Protein AF-A0A0Q4DQI6-F1 (afdb_monomer_lite)

S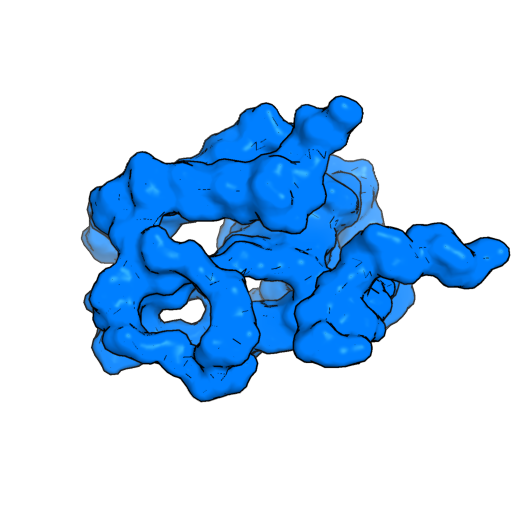tructure (mmCIF, N/CA/C/O backbone):
data_AF-A0A0Q4DQI6-F1
#
_entry.id   AF-A0A0Q4DQI6-F1
#
loop_
_atom_site.group_PDB
_atom_site.id
_atom_site.type_symbol
_atom_site.label_atom_id
_atom_site.label_alt_id
_atom_site.label_comp_id
_atom_site.label_asym_id
_atom_site.label_entity_id
_atom_site.label_seq_id
_atom_site.pdbx_PDB_ins_code
_atom_site.Cartn_x
_atom_site.Cartn_y
_atom_site.Cartn_z
_atom_site.occupancy
_atom_site.B_iso_or_equiv
_atom_site.auth_seq_id
_atom_site.auth_comp_id
_atom_site.auth_asym_id
_atom_site.auth_atom_id
_atom_site.pdbx_PDB_model_num
ATOM 1 N N . MET A 1 1 ? -6.326 -17.606 -24.972 1.00 42.81 1 MET A N 1
ATOM 2 C CA . MET A 1 1 ? -5.466 -16.990 -23.931 1.00 42.81 1 MET A CA 1
ATOM 3 C C . MET A 1 1 ? -6.009 -15.667 -23.363 1.00 42.81 1 MET A C 1
ATOM 5 O O . MET A 1 1 ? -5.415 -15.165 -22.424 1.00 42.81 1 MET A O 1
ATOM 9 N N . ALA A 1 2 ? -7.145 -15.129 -23.837 1.00 37.12 2 ALA A N 1
ATOM 10 C CA . ALA A 1 2 ? -7.746 -13.900 -23.290 1.00 37.12 2 ALA A CA 1
ATOM 11 C C . ALA A 1 2 ? -8.684 -14.123 -22.078 1.00 37.12 2 ALA A C 1
ATOM 13 O O . ALA A 1 2 ? -8.968 -13.187 -21.341 1.00 37.12 2 ALA A O 1
ATOM 14 N N . GLU A 1 3 ? -9.149 -15.353 -21.840 1.00 31.69 3 GLU A N 1
ATOM 15 C CA . GLU A 1 3 ? -10.187 -15.643 -20.834 1.00 31.69 3 GLU A CA 1
ATOM 16 C C . GLU A 1 3 ? -9.675 -15.783 -19.391 1.00 31.69 3 GLU A C 1
ATOM 18 O O . GLU A 1 3 ? -10.470 -15.731 -18.459 1.00 31.69 3 GLU A O 1
ATOM 23 N N . ALA A 1 4 ? -8.363 -15.913 -19.173 1.00 39.47 4 ALA A N 1
ATOM 24 C CA . ALA A 1 4 ? -7.804 -16.055 -17.823 1.00 39.47 4 ALA A CA 1
ATOM 25 C C . ALA A 1 4 ? -7.611 -14.707 -17.095 1.00 39.4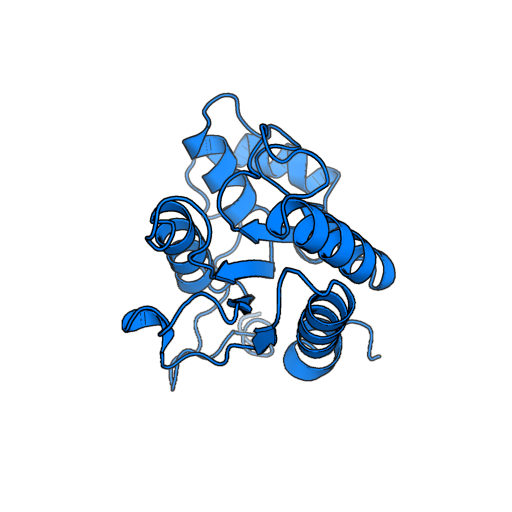7 4 ALA A C 1
ATOM 27 O O . ALA A 1 4 ? -7.514 -14.675 -15.872 1.00 39.47 4 ALA A O 1
ATOM 28 N N . ALA A 1 5 ? -7.577 -13.587 -17.828 1.00 41.91 5 ALA A N 1
ATOM 29 C CA . ALA A 1 5 ? -7.315 -12.260 -17.263 1.00 41.91 5 ALA A CA 1
ATOM 30 C C . ALA A 1 5 ? -8.556 -11.593 -16.633 1.00 41.91 5 ALA A C 1
ATOM 32 O O . ALA A 1 5 ? -8.414 -10.631 -15.881 1.00 41.91 5 ALA A O 1
ATOM 33 N N . SER A 1 6 ? -9.768 -12.087 -16.915 1.00 45.38 6 SER A N 1
ATOM 34 C CA . SER A 1 6 ? -11.017 -11.466 -16.445 1.00 45.38 6 SER A CA 1
ATOM 35 C C . SER A 1 6 ? -11.433 -11.894 -15.036 1.00 45.38 6 SER A C 1
ATOM 37 O O . SER A 1 6 ? -12.200 -11.188 -14.386 1.00 45.38 6 SER A O 1
ATOM 39 N N . GLN A 1 7 ? -10.926 -13.022 -14.526 1.00 44.16 7 GLN A N 1
ATOM 40 C CA . GLN A 1 7 ? -11.476 -13.638 -13.312 1.00 44.16 7 GLN A CA 1
ATOM 41 C C . GLN A 1 7 ? -11.134 -12.898 -12.007 1.00 44.16 7 GLN A C 1
ATOM 43 O O . GLN A 1 7 ? -11.730 -13.200 -10.981 1.00 44.16 7 GLN A O 1
ATOM 48 N N . ASN A 1 8 ? -10.228 -11.911 -12.032 1.00 48.41 8 ASN A N 1
ATOM 49 C CA . ASN A 1 8 ? -9.789 -11.171 -10.839 1.00 48.41 8 ASN A CA 1
ATOM 50 C C . ASN A 1 8 ? -9.590 -9.658 -11.066 1.00 48.41 8 ASN A C 1
ATOM 52 O O . ASN A 1 8 ? -8.895 -9.003 -10.284 1.00 48.41 8 ASN A O 1
ATOM 56 N N . ALA A 1 9 ? -10.176 -9.090 -12.122 1.00 44.72 9 ALA A N 1
ATOM 57 C CA . ALA A 1 9 ? -10.079 -7.655 -12.382 1.00 44.72 9 ALA A CA 1
ATOM 58 C C . ALA A 1 9 ? -10.842 -6.852 -11.303 1.00 44.72 9 ALA A C 1
ATOM 60 O O . ALA A 1 9 ? -12.007 -7.163 -11.035 1.00 44.72 9 ALA A O 1
ATOM 61 N N . PRO A 1 10 ? -10.238 -5.827 -10.670 1.00 42.06 10 PRO A N 1
ATOM 62 C CA . PRO A 1 10 ? -10.983 -4.924 -9.801 1.00 42.06 10 PRO A CA 1
ATOM 63 C C . PRO A 1 10 ? -12.121 -4.242 -10.568 1.00 42.06 10 PRO A C 1
ATOM 65 O O . PRO A 1 10 ? -11.936 -3.721 -11.671 1.00 42.06 10 PRO A O 1
ATOM 68 N N . ALA A 1 11 ? -13.311 -4.248 -9.970 1.00 40.06 11 ALA A N 1
ATOM 69 C CA . ALA A 1 11 ? -14.486 -3.597 -10.528 1.00 40.06 11 ALA A CA 1
ATOM 70 C C . ALA A 1 11 ? -14.524 -2.115 -10.125 1.00 40.06 11 ALA A C 1
ATOM 72 O O . ALA A 1 11 ? -14.519 -1.781 -8.941 1.00 40.06 11 ALA A O 1
ATOM 73 N N . PHE A 1 12 ? -14.598 -1.239 -11.123 1.00 45.56 12 PHE A N 1
ATOM 74 C CA . PHE A 1 12 ? -14.916 0.181 -11.001 1.00 45.56 12 PHE A CA 1
ATOM 75 C C . PHE A 1 12 ? -16.382 0.386 -11.361 1.00 45.56 12 PHE A C 1
ATOM 77 O O . PHE A 1 12 ? -16.721 0.560 -12.533 1.00 45.56 12 PHE A O 1
ATOM 84 N N . GLY A 1 13 ? -17.283 0.310 -10.385 1.00 55.06 13 GLY A N 1
ATOM 85 C CA . GLY A 1 13 ? -18.713 0.278 -10.698 1.00 55.06 13 GLY A CA 1
ATOM 86 C C . GLY A 1 13 ? -19.031 -0.891 -11.643 1.00 55.06 13 GLY A C 1
ATOM 87 O O . GLY A 1 13 ? -18.823 -2.044 -11.276 1.00 55.06 13 GLY A O 1
ATOM 88 N N . SER A 1 14 ? -19.494 -0.605 -12.867 1.00 42.00 14 SER A N 1
ATOM 89 C CA . SER A 1 14 ? -19.752 -1.604 -13.922 1.00 42.00 14 SER A CA 1
ATOM 90 C C . SER A 1 14 ? -18.547 -1.935 -14.817 1.00 42.00 14 SER A C 1
ATOM 92 O O . SER A 1 14 ? -18.657 -2.803 -15.681 1.00 42.00 14 SER A O 1
ATOM 94 N N . THR A 1 15 ? -17.413 -1.250 -14.662 1.00 43.91 15 THR A N 1
ATOM 95 C CA . THR A 1 15 ? -16.253 -1.382 -15.554 1.00 43.91 15 THR A CA 1
ATOM 96 C C . THR A 1 15 ? -15.193 -2.269 -14.905 1.00 43.91 15 THR A C 1
ATOM 98 O O . THR A 1 15 ? -14.650 -1.936 -13.854 1.00 43.91 15 THR A O 1
ATOM 101 N N . GLN A 1 16 ? -14.877 -3.410 -15.519 1.00 53.50 16 GLN A N 1
ATOM 102 C CA . GLN A 1 16 ? -13.707 -4.206 -15.144 1.00 53.50 16 GLN A CA 1
ATOM 103 C C . GLN A 1 16 ? -12.454 -3.483 -15.648 1.00 53.50 16 GLN A C 1
ATOM 105 O O . GLN A 1 16 ? -12.209 -3.463 -16.854 1.00 53.50 16 GLN A O 1
ATOM 110 N N . ASN A 1 17 ? -11.658 -2.888 -14.755 1.00 60.28 17 ASN A N 1
ATOM 111 C CA . ASN A 1 17 ? -10.341 -2.394 -15.152 1.00 60.28 17 ASN A CA 1
ATOM 112 C C . ASN A 1 17 ? -9.364 -3.566 -15.110 1.00 60.28 17 ASN A C 1
ATOM 114 O O . ASN A 1 17 ? -9.036 -4.090 -14.044 1.00 60.28 17 ASN A O 1
ATOM 118 N N . ALA A 1 18 ? -8.928 -4.002 -16.291 1.00 80.00 18 ALA A N 1
ATOM 119 C CA . ALA A 1 18 ? -7.901 -5.021 -16.408 1.00 80.00 18 ALA A CA 1
ATOM 120 C C . ALA A 1 18 ? -6.595 -4.511 -15.783 1.00 80.00 18 ALA A C 1
ATOM 122 O O . ALA A 1 18 ? -6.204 -3.359 -15.977 1.00 80.00 18 ALA A O 1
ATOM 123 N N . LEU A 1 19 ? -5.914 -5.385 -15.044 1.00 91.38 19 LEU A N 1
ATOM 124 C CA . LEU A 1 19 ? -4.598 -5.091 -14.497 1.00 91.38 19 LEU A CA 1
ATOM 125 C C . LEU A 1 19 ? -3.626 -4.769 -15.641 1.00 91.38 19 LEU A C 1
ATOM 127 O O . LEU A 1 19 ? -3.358 -5.625 -16.487 1.00 91.38 19 LEU A O 1
ATOM 131 N N . ILE A 1 20 ? -3.072 -3.554 -15.650 1.00 94.44 20 ILE A N 1
ATOM 132 C CA . ILE A 1 20 ? -2.064 -3.168 -16.641 1.00 94.44 20 ILE A CA 1
ATOM 133 C C . ILE A 1 20 ? -0.756 -3.903 -16.308 1.00 94.44 20 ILE A C 1
ATOM 135 O O . ILE A 1 20 ? -0.226 -3.720 -15.203 1.00 94.44 20 ILE A O 1
ATOM 139 N N . PRO A 1 21 ? -0.215 -4.727 -17.225 1.00 92.12 21 PRO A N 1
ATOM 140 C CA . PRO A 1 21 ? 0.970 -5.528 -16.951 1.00 92.12 21 PRO A CA 1
ATOM 141 C C . PRO A 1 21 ? 2.209 -4.648 -16.777 1.00 92.12 21 PRO A C 1
ATOM 143 O O . PRO A 1 21 ? 2.360 -3.628 -17.448 1.00 92.12 21 PRO A O 1
ATOM 146 N N . VAL A 1 22 ? 3.141 -5.089 -15.925 1.00 93.56 22 VAL A N 1
ATOM 147 C CA . VAL A 1 22 ? 4.388 -4.359 -15.622 1.00 93.56 22 VAL A CA 1
ATOM 148 C C . VAL A 1 22 ? 5.226 -4.070 -16.874 1.00 93.56 22 VAL A C 1
ATOM 150 O O . VAL A 1 22 ? 5.934 -3.072 -16.937 1.00 93.56 22 VAL A O 1
ATOM 153 N N . SER A 1 23 ? 5.103 -4.892 -17.919 1.00 90.62 23 SER A N 1
ATOM 154 C CA . SER A 1 23 ? 5.779 -4.680 -19.204 1.00 90.62 23 SER A CA 1
ATOM 155 C C . SER A 1 23 ? 5.372 -3.392 -19.931 1.00 90.62 23 SER A C 1
ATOM 157 O O . SER A 1 23 ? 6.057 -3.006 -20.873 1.00 90.62 23 SER A O 1
ATOM 159 N N . LEU A 1 24 ? 4.268 -2.750 -19.531 1.00 94.56 24 LEU A N 1
ATOM 160 C CA . LEU A 1 24 ? 3.820 -1.454 -20.051 1.00 94.56 24 LEU A CA 1
ATOM 161 C C . LEU A 1 24 ? 4.232 -0.270 -19.163 1.00 94.56 24 LEU A C 1
ATOM 163 O O . LEU A 1 24 ? 3.777 0.850 -19.396 1.00 94.56 24 LEU A O 1
ATOM 167 N N . ALA A 1 25 ? 5.086 -0.497 -18.161 1.00 95.62 25 ALA A N 1
ATOM 168 C CA . ALA A 1 25 ? 5.673 0.583 -17.383 1.00 95.62 25 ALA A CA 1
ATOM 169 C C . ALA A 1 25 ? 6.436 1.570 -18.290 1.00 95.62 25 ALA A C 1
ATOM 171 O O . ALA A 1 25 ? 6.926 1.178 -19.356 1.00 95.62 25 ALA A O 1
ATOM 172 N N . PRO A 1 26 ? 6.587 2.843 -17.871 1.00 95.44 26 PRO A N 1
ATOM 173 C CA . PRO A 1 26 ? 7.439 3.803 -18.561 1.00 95.44 26 PRO A CA 1
ATOM 174 C C . PRO A 1 26 ? 8.805 3.193 -18.920 1.00 95.44 26 PRO A C 1
ATOM 176 O O . PRO A 1 26 ? 9.400 2.531 -18.067 1.00 95.44 26 PRO A O 1
ATOM 179 N N . PRO A 1 27 ? 9.346 3.425 -20.134 1.00 95.19 27 PRO A N 1
ATOM 180 C CA . PRO A 1 27 ? 10.565 2.756 -20.600 1.00 95.19 27 PRO A CA 1
ATOM 181 C C . PRO A 1 27 ? 11.755 2.849 -19.637 1.00 95.19 27 PRO A C 1
ATOM 183 O O . PRO A 1 27 ? 12.496 1.881 -19.477 1.00 95.19 27 PRO A O 1
ATOM 186 N N . ALA A 1 28 ? 11.897 3.984 -18.945 1.00 94.75 28 ALA A N 1
ATOM 187 C CA . ALA A 1 28 ? 12.945 4.208 -17.951 1.00 94.75 28 ALA A CA 1
ATOM 188 C C . ALA A 1 28 ? 12.874 3.246 -16.748 1.00 94.75 28 ALA A C 1
ATOM 190 O O . ALA A 1 28 ? 13.894 2.972 -16.125 1.00 94.75 28 ALA A O 1
ATOM 191 N N . LEU A 1 29 ? 11.693 2.705 -16.437 1.00 96.19 29 LEU A N 1
ATOM 192 C CA . LEU A 1 29 ? 11.477 1.815 -15.297 1.00 96.19 29 LEU A CA 1
ATOM 193 C C . LEU A 1 29 ? 11.620 0.334 -15.653 1.00 96.19 29 LEU A C 1
ATOM 195 O O . LEU A 1 29 ? 11.756 -0.485 -14.754 1.00 96.19 29 LEU A O 1
ATOM 199 N N . VAL A 1 30 ? 11.643 -0.039 -16.936 1.00 94.31 30 VAL A N 1
ATOM 200 C CA . VAL A 1 30 ? 11.611 -1.453 -17.354 1.00 94.31 30 VAL A CA 1
ATOM 201 C C . VAL A 1 30 ? 12.795 -2.258 -16.804 1.00 94.31 30 VAL A C 1
ATOM 203 O O . VAL A 1 30 ? 12.600 -3.369 -16.310 1.00 94.31 30 VAL A O 1
ATOM 206 N N . GLN A 1 31 ? 14.018 -1.722 -16.880 1.00 94.88 31 GLN A N 1
ATOM 207 C CA . GLN A 1 31 ? 15.207 -2.410 -16.359 1.00 94.88 31 GLN A CA 1
ATOM 208 C C . GLN A 1 31 ? 15.248 -2.430 -14.821 1.00 94.88 31 GLN A C 1
ATOM 210 O O . GLN A 1 31 ? 15.400 -3.523 -14.273 1.00 94.88 31 GLN A O 1
ATOM 215 N N . PRO A 1 32 ? 15.039 -1.300 -14.111 1.00 95.75 32 PRO A N 1
ATOM 216 C CA . PRO A 1 32 ? 14.936 -1.316 -12.651 1.00 95.75 32 PRO A CA 1
ATOM 217 C C . PRO A 1 32 ? 13.865 -2.281 -12.122 1.00 95.75 32 PRO A C 1
ATOM 219 O O . PRO A 1 32 ? 14.134 -3.078 -11.225 1.00 95.75 32 PRO A O 1
ATOM 222 N N . LEU A 1 33 ? 12.673 -2.281 -12.731 1.00 97.38 33 LEU A N 1
ATOM 223 C CA . LEU A 1 33 ? 11.577 -3.175 -12.356 1.00 97.38 33 LEU A CA 1
ATOM 224 C C . LEU A 1 33 ? 11.933 -4.641 -12.583 1.00 97.38 33 LEU A C 1
ATOM 226 O O . LEU A 1 33 ? 11.596 -5.477 -11.754 1.00 97.38 33 LEU A O 1
ATOM 230 N N . ARG A 1 34 ? 12.631 -4.971 -13.676 1.00 95.69 34 ARG A N 1
ATOM 231 C CA . ARG A 1 34 ? 13.081 -6.347 -13.924 1.00 95.69 34 ARG A CA 1
ATOM 232 C C . ARG A 1 34 ? 14.012 -6.844 -12.820 1.00 95.69 34 ARG A C 1
ATOM 234 O O . ARG A 1 34 ? 13.853 -7.982 -12.396 1.00 95.69 34 ARG A O 1
ATOM 241 N N . GLY A 1 35 ? 14.967 -6.018 -12.389 1.00 95.75 35 GLY A N 1
ATOM 242 C CA . GLY A 1 35 ? 15.880 -6.368 -11.298 1.00 95.75 35 GLY A CA 1
ATOM 243 C C . GLY A 1 35 ? 15.124 -6.578 -9.991 1.00 95.75 35 GLY A C 1
ATOM 244 O O . GLY A 1 35 ? 15.229 -7.633 -9.382 1.00 95.75 35 GLY A O 1
ATOM 245 N N . PHE A 1 36 ? 14.282 -5.615 -9.622 1.00 96.94 36 PHE A N 1
ATOM 246 C CA . PHE A 1 36 ? 13.479 -5.694 -8.405 1.00 96.94 36 PHE A CA 1
ATOM 247 C C . PHE A 1 36 ? 12.556 -6.924 -8.373 1.00 96.94 36 PHE A C 1
ATOM 249 O O . PHE A 1 36 ? 12.514 -7.646 -7.382 1.00 96.94 36 PHE A O 1
ATOM 256 N N . LEU A 1 37 ? 11.842 -7.194 -9.470 1.00 97.50 37 LEU A N 1
ATOM 257 C CA . LEU A 1 37 ? 10.881 -8.298 -9.553 1.00 97.50 37 LEU A CA 1
ATOM 258 C C . LEU A 1 37 ? 11.528 -9.687 -9.633 1.00 97.50 37 LEU A C 1
ATOM 260 O O . LEU A 1 37 ? 10.812 -10.684 -9.538 1.00 97.50 37 LEU A O 1
ATOM 264 N N . ALA A 1 38 ? 12.848 -9.768 -9.820 1.00 96.75 38 ALA A N 1
ATOM 265 C CA . ALA A 1 38 ? 13.577 -11.028 -9.719 1.00 96.75 38 ALA A CA 1
ATOM 266 C C . ALA A 1 38 ? 13.621 -11.533 -8.267 1.00 96.75 38 ALA A C 1
ATOM 268 O O . ALA A 1 38 ? 13.519 -12.738 -8.042 1.00 96.75 38 ALA A O 1
ATOM 269 N N . ASP A 1 39 ? 13.715 -10.606 -7.311 1.00 96.56 39 ASP A N 1
ATOM 270 C CA . ASP A 1 39 ? 13.785 -10.897 -5.876 1.00 96.56 39 ASP A CA 1
ATOM 271 C C . ASP A 1 39 ? 12.424 -10.747 -5.180 1.00 96.56 39 ASP A C 1
ATOM 273 O O . ASP A 1 39 ? 12.165 -11.416 -4.184 1.00 96.56 39 ASP A O 1
ATOM 277 N N . HIS A 1 40 ? 11.552 -9.888 -5.717 1.00 96.88 40 HIS A N 1
ATOM 278 C CA . HIS A 1 40 ? 10.261 -9.520 -5.133 1.00 96.88 40 HIS A CA 1
ATOM 279 C C . HIS A 1 40 ? 9.126 -9.795 -6.129 1.00 96.88 40 HIS A C 1
ATOM 281 O O . HIS A 1 40 ? 8.777 -8.908 -6.917 1.00 96.88 40 HIS A O 1
ATOM 287 N N . PRO A 1 41 ? 8.544 -11.007 -6.157 1.00 96.94 41 PRO A N 1
ATOM 288 C CA . PRO A 1 41 ? 7.524 -11.368 -7.135 1.00 96.94 41 PRO A CA 1
ATOM 289 C C . PRO A 1 41 ? 6.337 -10.398 -7.138 1.00 96.94 41 PRO A C 1
ATOM 291 O O . PRO A 1 41 ? 5.752 -10.089 -6.107 1.00 96.94 41 PRO A O 1
ATOM 294 N N . PHE A 1 42 ? 5.922 -9.948 -8.323 1.00 96.81 42 PHE A N 1
ATOM 295 C CA . PHE A 1 42 ? 4.858 -8.944 -8.469 1.00 96.81 42 PHE A CA 1
ATOM 296 C C . PHE A 1 42 ? 3.583 -9.294 -7.678 1.00 96.81 42 PHE A C 1
ATOM 298 O O . PHE A 1 42 ? 2.988 -8.433 -7.031 1.00 96.81 42 PHE A O 1
ATOM 305 N N . ASP A 1 43 ? 3.194 -10.571 -7.703 1.00 95.56 43 ASP A N 1
ATOM 306 C CA . ASP A 1 43 ? 1.970 -11.069 -7.079 1.00 95.56 43 ASP A CA 1
ATOM 307 C C . ASP A 1 43 ? 1.987 -11.069 -5.544 1.00 95.56 43 ASP A C 1
ATOM 309 O O . ASP A 1 43 ? 0.916 -11.181 -4.946 1.00 95.56 43 ASP A O 1
ATOM 313 N N . THR A 1 44 ? 3.155 -10.930 -4.909 1.00 96.81 44 THR A N 1
ATOM 314 C CA . THR A 1 44 ? 3.298 -10.858 -3.444 1.00 96.81 44 THR A CA 1
ATOM 315 C C . THR A 1 44 ? 3.453 -9.424 -2.944 1.00 96.81 44 THR A C 1
ATOM 317 O O . THR A 1 44 ? 3.244 -9.159 -1.763 1.00 96.81 44 THR A O 1
ATOM 320 N N . ASN A 1 45 ? 3.769 -8.481 -3.831 1.00 98.25 45 ASN A N 1
ATOM 321 C CA . ASN A 1 45 ? 4.130 -7.118 -3.463 1.00 98.25 45 ASN A CA 1
ATOM 322 C C . ASN A 1 45 ? 2.914 -6.230 -3.143 1.00 98.25 45 ASN A C 1
ATOM 324 O O . ASN A 1 45 ? 1.966 -6.111 -3.932 1.00 98.25 45 ASN A O 1
ATOM 328 N N . VAL A 1 46 ? 2.995 -5.536 -2.006 1.00 98.50 46 VAL A N 1
ATOM 329 C CA . VAL A 1 46 ? 2.011 -4.578 -1.490 1.00 98.50 46 VAL A CA 1
ATOM 330 C C . VAL A 1 46 ? 2.689 -3.225 -1.278 1.00 98.50 46 VAL A C 1
ATOM 332 O O . VAL A 1 46 ? 3.626 -3.121 -0.491 1.00 98.50 46 VAL A O 1
ATOM 335 N N . PHE A 1 47 ? 2.203 -2.173 -1.937 1.00 98.38 47 PHE A N 1
ATOM 336 C CA . PHE A 1 47 ? 2.739 -0.821 -1.769 1.00 98.38 47 PHE A CA 1
ATOM 337 C C . PHE A 1 47 ? 2.032 -0.065 -0.637 1.00 98.38 47 PHE A C 1
ATOM 339 O O . PHE A 1 47 ? 0.805 0.064 -0.649 1.00 98.38 47 PHE A O 1
ATOM 346 N N . GLY A 1 48 ? 2.792 0.450 0.329 1.00 97.81 48 GLY A N 1
ATOM 347 C CA . GLY A 1 48 ? 2.286 1.340 1.372 1.00 97.81 48 GLY A CA 1
ATOM 348 C C . GLY A 1 48 ? 2.277 2.799 0.922 1.00 97.81 48 GLY A C 1
ATOM 349 O O . GLY A 1 48 ? 3.318 3.333 0.552 1.00 97.81 48 GLY A O 1
ATOM 350 N N . MET A 1 49 ? 1.113 3.444 0.993 1.00 97.19 49 MET A N 1
ATOM 351 C CA . MET A 1 49 ? 0.908 4.838 0.587 1.00 97.19 49 MET A CA 1
ATOM 352 C C . MET A 1 49 ? 0.406 5.655 1.777 1.00 97.19 49 MET A C 1
ATOM 354 O O . MET A 1 49 ? -0.627 5.341 2.374 1.00 97.19 49 MET A O 1
ATOM 358 N N . THR A 1 50 ? 1.140 6.699 2.146 1.00 94.12 50 THR A N 1
ATOM 359 C CA . THR A 1 50 ? 0.838 7.558 3.300 1.00 94.12 50 THR A CA 1
ATOM 360 C C . THR A 1 50 ? 1.697 8.824 3.251 1.00 94.12 50 THR A C 1
ATOM 362 O O . THR A 1 50 ? 2.589 8.958 2.415 1.00 94.12 50 THR A O 1
ATOM 365 N N . ARG A 1 51 ? 1.475 9.775 4.165 1.00 90.56 51 ARG A N 1
ATOM 366 C CA . ARG A 1 51 ? 2.519 10.758 4.495 1.00 90.56 51 ARG A CA 1
ATOM 367 C C . ARG A 1 51 ? 3.746 10.093 5.103 1.00 90.56 51 ARG A C 1
ATOM 369 O O . ARG A 1 51 ? 3.649 9.035 5.726 1.00 90.56 51 ARG A O 1
ATOM 376 N N . PHE A 1 52 ? 4.884 10.768 4.979 1.00 85.31 52 PHE A N 1
ATOM 377 C CA . PHE A 1 52 ? 6.074 10.379 5.719 1.00 85.31 52 PHE A CA 1
ATOM 378 C C . PHE A 1 52 ? 5.798 10.435 7.227 1.00 85.31 52 PHE A C 1
ATOM 380 O O . PHE A 1 52 ? 5.126 11.367 7.693 1.00 85.31 52 PHE A O 1
ATOM 387 N N . PRO A 1 53 ? 6.298 9.449 7.991 1.00 82.12 53 PRO A N 1
ATOM 388 C CA . PRO A 1 53 ? 6.198 9.505 9.432 1.00 82.12 53 PRO A CA 1
ATOM 389 C C . PRO A 1 53 ? 6.863 10.757 10.013 1.00 82.12 53 PRO A C 1
ATOM 391 O O . PRO A 1 53 ? 7.925 11.174 9.540 1.00 82.12 53 PRO A O 1
ATOM 394 N N . ASP A 1 54 ? 6.252 11.356 11.037 1.00 81.31 54 ASP A N 1
ATOM 395 C CA . ASP A 1 54 ? 6.827 12.532 11.696 1.00 81.31 54 ASP A CA 1
ATOM 396 C C . ASP A 1 54 ? 8.062 12.120 12.506 1.00 81.31 54 ASP A C 1
ATOM 398 O O . ASP A 1 54 ? 7.971 11.501 13.569 1.00 81.31 54 ASP A O 1
ATOM 402 N N . GLN A 1 55 ? 9.241 12.505 12.014 1.00 79.12 55 GLN A N 1
ATOM 403 C CA . GLN A 1 55 ? 10.514 12.200 12.665 1.00 79.12 55 GLN A CA 1
ATOM 404 C C . GLN A 1 55 ? 10.625 12.791 14.076 1.00 79.12 55 GLN A C 1
ATOM 406 O O . GLN A 1 55 ? 11.355 12.242 14.899 1.00 79.12 55 GLN A O 1
ATOM 411 N N . ARG A 1 56 ? 9.907 13.882 14.384 1.00 80.94 56 ARG A N 1
ATOM 412 C CA . ARG A 1 56 ? 9.901 14.481 15.729 1.00 80.94 56 ARG A CA 1
ATOM 413 C C . ARG A 1 56 ? 9.114 13.632 16.718 1.00 80.94 56 ARG A C 1
ATOM 415 O O . ARG A 1 56 ? 9.495 13.551 17.883 1.00 80.94 56 ARG A O 1
ATOM 422 N N . ALA A 1 57 ? 8.035 13.005 16.254 1.00 78.75 57 ALA A N 1
ATOM 423 C CA . ALA A 1 57 ? 7.245 12.067 17.042 1.00 78.75 57 ALA A CA 1
ATOM 424 C C . ALA A 1 57 ? 7.934 10.695 17.167 1.00 78.75 57 ALA A C 1
ATOM 426 O O . ALA A 1 57 ? 7.691 9.966 18.130 1.00 78.75 57 ALA A O 1
ATOM 427 N N . GLY A 1 58 ? 8.820 10.343 16.229 1.00 81.19 58 GLY A N 1
ATOM 428 C CA . GLY A 1 58 ? 9.589 9.101 16.270 1.00 81.19 58 GLY A CA 1
ATOM 429 C C . GLY A 1 58 ? 8.671 7.876 16.299 1.00 81.19 58 GLY A C 1
ATOM 430 O O . GLY A 1 58 ? 7.790 7.728 15.457 1.00 81.19 58 GLY A O 1
ATOM 431 N N . THR A 1 59 ? 8.843 7.003 17.294 1.00 78.56 59 THR A N 1
ATOM 432 C CA . THR A 1 59 ? 8.016 5.793 17.464 1.00 78.56 59 THR A CA 1
ATOM 433 C C . THR A 1 59 ? 6.587 6.076 17.930 1.00 78.56 59 THR A C 1
ATOM 435 O O . THR A 1 59 ? 5.759 5.168 17.927 1.00 78.56 59 THR A O 1
ATOM 438 N N . LEU A 1 60 ? 6.279 7.314 18.329 1.00 84.44 60 LEU A N 1
ATOM 439 C CA . LEU A 1 60 ? 4.937 7.710 18.752 1.00 84.44 60 LEU A CA 1
ATOM 440 C C . LEU A 1 60 ? 4.040 8.101 17.575 1.00 84.44 60 LEU A C 1
ATOM 442 O O . LEU A 1 60 ? 2.835 8.250 17.773 1.00 84.44 60 LEU A O 1
ATOM 446 N N . ASP A 1 61 ? 4.589 8.247 16.364 1.00 90.00 61 ASP A N 1
ATOM 447 C CA . ASP A 1 61 ? 3.776 8.581 15.199 1.00 90.00 61 ASP A CA 1
ATOM 448 C C . ASP A 1 61 ? 2.811 7.427 14.858 1.00 90.00 61 ASP A C 1
ATOM 450 O O . ASP A 1 61 ? 3.264 6.323 14.529 1.00 90.00 61 ASP A O 1
ATOM 454 N N . PRO A 1 62 ? 1.481 7.642 14.907 1.00 92.31 62 PRO A N 1
ATOM 455 C CA . PRO A 1 62 ? 0.503 6.599 14.605 1.00 92.31 62 PRO A CA 1
ATOM 456 C C . PRO A 1 62 ? 0.664 6.010 13.198 1.00 92.31 62 PRO A C 1
ATOM 458 O O . PRO A 1 62 ? 0.458 4.814 13.015 1.00 92.31 62 PRO A O 1
ATOM 461 N N . VAL A 1 63 ? 1.094 6.807 12.213 1.00 93.06 63 VAL A N 1
ATOM 462 C CA . VAL A 1 63 ? 1.355 6.301 10.856 1.00 93.06 63 VAL A CA 1
ATOM 463 C C . VAL A 1 63 ? 2.508 5.299 10.865 1.00 93.06 63 VAL A C 1
ATOM 465 O O . VAL A 1 63 ? 2.364 4.209 10.321 1.00 93.06 63 VAL A O 1
ATOM 468 N N . GLY A 1 64 ? 3.625 5.614 11.528 1.00 93.06 64 GLY A N 1
ATOM 469 C CA . GLY A 1 64 ? 4.762 4.695 11.642 1.00 93.06 64 GLY A CA 1
ATOM 470 C C . GLY A 1 64 ? 4.377 3.345 12.258 1.00 93.06 64 GLY A C 1
ATOM 471 O O . GLY A 1 64 ? 4.755 2.294 11.738 1.00 93.06 64 GLY A O 1
ATOM 472 N N . ARG A 1 65 ? 3.560 3.358 13.319 1.00 94.06 65 ARG A N 1
ATOM 473 C CA . ARG A 1 65 ? 3.060 2.130 13.965 1.00 94.06 65 ARG A CA 1
ATOM 474 C C . ARG A 1 65 ? 2.091 1.358 13.065 1.00 94.06 65 ARG A C 1
ATOM 476 O O . ARG A 1 65 ? 2.218 0.144 12.927 1.00 94.06 65 ARG A O 1
ATOM 483 N N . ALA A 1 66 ? 1.190 2.054 12.373 1.00 96.06 66 ALA A N 1
ATOM 484 C CA . ALA A 1 66 ? 0.274 1.445 11.410 1.00 96.06 66 ALA A CA 1
ATOM 485 C C . ALA A 1 66 ? 1.008 0.764 10.237 1.00 96.06 66 ALA A C 1
ATOM 487 O O . ALA A 1 66 ? 0.610 -0.322 9.806 1.00 96.06 66 ALA A O 1
ATOM 488 N N . LEU A 1 67 ? 2.101 1.363 9.750 1.00 96.25 67 LEU A N 1
ATOM 489 C CA . LEU A 1 67 ? 2.971 0.774 8.727 1.00 96.25 67 LEU A CA 1
ATOM 490 C C . LEU A 1 67 ? 3.641 -0.516 9.219 1.00 96.25 67 LEU A C 1
ATOM 492 O O . LEU A 1 67 ? 3.639 -1.514 8.498 1.00 96.25 67 LEU A O 1
ATOM 496 N N . ALA A 1 68 ? 4.169 -0.516 10.448 1.00 95.69 68 ALA A N 1
ATOM 497 C CA . ALA A 1 68 ? 4.802 -1.692 11.047 1.00 95.69 68 ALA A CA 1
ATOM 498 C C . ALA A 1 68 ? 3.815 -2.864 11.182 1.00 95.69 68 ALA A C 1
ATOM 500 O O . ALA A 1 68 ? 4.079 -3.957 10.685 1.00 95.69 68 ALA A O 1
ATOM 501 N N . VAL A 1 69 ? 2.631 -2.606 11.739 1.00 97.62 69 VAL A N 1
ATOM 502 C CA . VAL A 1 69 ? 1.566 -3.613 11.878 1.00 97.62 69 VAL A CA 1
ATOM 503 C C . VAL A 1 69 ? 1.105 -4.142 10.522 1.00 97.62 69 VAL A C 1
ATOM 505 O O . VAL A 1 69 ? 0.889 -5.339 10.346 1.00 97.62 69 VAL A O 1
ATOM 508 N N . THR A 1 70 ? 0.968 -3.265 9.528 1.00 98.19 70 THR A N 1
ATOM 509 C CA . THR A 1 70 ? 0.571 -3.676 8.173 1.00 98.19 70 THR A CA 1
ATOM 510 C C . THR A 1 70 ? 1.610 -4.603 7.554 1.00 98.19 70 THR A C 1
ATOM 512 O O . THR A 1 70 ? 1.246 -5.615 6.954 1.00 98.19 70 THR A O 1
ATOM 515 N N . LYS A 1 71 ? 2.900 -4.310 7.751 1.00 98.00 71 LYS A N 1
ATOM 516 C CA . LYS A 1 71 ? 4.002 -5.167 7.307 1.00 98.00 71 LYS A CA 1
ATOM 517 C C . LYS A 1 71 ? 3.937 -6.556 7.938 1.00 98.00 71 LYS A C 1
ATOM 519 O O . LYS A 1 71 ? 4.090 -7.541 7.220 1.00 98.00 71 LYS A O 1
ATOM 524 N N . GLU A 1 72 ? 3.670 -6.641 9.240 1.00 98.12 72 GLU A N 1
ATOM 525 C CA . GLU A 1 72 ? 3.507 -7.915 9.953 1.00 98.12 72 GLU A CA 1
ATOM 526 C C . GLU A 1 72 ? 2.329 -8.725 9.398 1.00 98.12 72 GLU A C 1
ATOM 528 O O . GLU A 1 72 ? 2.497 -9.885 9.022 1.00 98.12 72 GLU A O 1
ATOM 533 N N . VAL A 1 73 ? 1.157 -8.100 9.242 1.00 97.94 73 VAL A N 1
ATOM 534 C CA . VAL A 1 73 ? -0.039 -8.769 8.700 1.00 97.94 73 VAL A CA 1
ATOM 535 C C . VAL A 1 73 ? 0.167 -9.239 7.256 1.00 97.94 73 VAL A C 1
ATOM 537 O O . VAL A 1 73 ? -0.293 -10.324 6.895 1.00 97.94 73 VAL A O 1
ATOM 540 N N . CYS A 1 74 ? 0.855 -8.456 6.420 1.00 98.00 74 CYS A N 1
ATOM 541 C CA . CYS A 1 74 ? 1.232 -8.877 5.071 1.00 98.00 74 CYS A CA 1
ATOM 542 C C . CYS A 1 74 ? 2.166 -10.097 5.106 1.00 98.00 74 CYS A C 1
ATOM 544 O O . CYS A 1 74 ? 1.899 -11.084 4.416 1.00 98.00 74 CYS A O 1
ATOM 546 N N . ALA A 1 75 ? 3.205 -10.064 5.946 1.00 97.56 75 ALA A N 1
ATOM 547 C CA . ALA A 1 75 ? 4.186 -11.140 6.054 1.00 97.56 75 ALA A CA 1
ATOM 548 C C . ALA A 1 75 ? 3.558 -12.468 6.514 1.00 97.56 75 ALA A C 1
ATOM 550 O O . ALA A 1 75 ? 3.883 -13.520 5.965 1.00 97.56 75 ALA A O 1
ATOM 551 N N . GLU A 1 76 ? 2.599 -12.432 7.448 1.00 96.12 76 GLU A N 1
ATOM 552 C CA . GLU A 1 76 ? 1.834 -13.615 7.879 1.00 96.12 76 GLU A CA 1
ATOM 553 C C . GLU A 1 76 ? 1.108 -14.335 6.727 1.00 96.12 76 GLU A C 1
ATOM 555 O O . GLU A 1 76 ? 0.795 -15.521 6.831 1.00 96.12 76 GLU A O 1
ATOM 560 N N . LEU A 1 77 ? 0.805 -13.617 5.643 1.00 95.38 77 LEU A N 1
ATOM 561 C CA . LEU A 1 77 ? 0.088 -14.127 4.473 1.00 95.38 77 LEU A CA 1
ATOM 562 C C . LEU A 1 77 ? 1.000 -14.330 3.257 1.00 95.38 77 LEU A C 1
ATOM 564 O O . LEU A 1 77 ? 0.499 -14.546 2.154 1.00 95.38 77 LEU A O 1
ATOM 568 N N . GLY A 1 78 ? 2.322 -14.279 3.451 1.00 96.12 78 GLY A N 1
ATOM 569 C CA . GLY A 1 78 ? 3.305 -14.445 2.378 1.00 96.12 78 GLY A CA 1
ATOM 570 C C . GLY A 1 78 ? 3.359 -13.264 1.406 1.00 96.12 78 GLY A C 1
ATOM 571 O O . GLY A 1 78 ? 3.781 -13.435 0.265 1.00 96.12 78 GLY A O 1
ATOM 572 N N . LEU A 1 79 ? 2.901 -12.085 1.834 1.00 97.88 79 LEU A N 1
ATOM 573 C CA . LEU A 1 79 ? 2.986 -10.845 1.071 1.00 97.88 79 LEU A CA 1
ATOM 574 C C . LEU A 1 79 ? 4.147 -9.985 1.569 1.00 97.88 79 LEU A C 1
ATOM 576 O O . LEU A 1 79 ? 4.480 -9.977 2.754 1.00 97.88 79 LEU A O 1
ATOM 580 N N . GLU A 1 80 ? 4.716 -9.200 0.664 1.00 97.88 80 GLU A N 1
ATOM 581 C CA . GLU A 1 80 ? 5.828 -8.301 0.942 1.00 97.88 80 GLU A CA 1
ATOM 582 C C . GLU A 1 80 ? 5.352 -6.852 0.907 1.00 97.88 80 GLU A C 1
ATOM 584 O O . GLU A 1 80 ? 4.905 -6.352 -0.125 1.00 97.88 80 GLU A O 1
ATOM 589 N N . PHE A 1 81 ? 5.424 -6.180 2.055 1.00 98.31 81 PHE A N 1
ATOM 590 C CA . PHE A 1 81 ? 5.022 -4.785 2.188 1.00 98.31 81 PHE A CA 1
ATOM 591 C C . PHE A 1 81 ? 6.209 -3.852 1.948 1.00 98.31 81 PHE A C 1
ATOM 593 O O . PHE A 1 81 ? 7.216 -3.921 2.660 1.00 98.31 81 PHE A O 1
ATOM 600 N N . HIS A 1 82 ? 6.065 -2.969 0.960 1.00 97.62 82 HIS A N 1
ATOM 601 C CA . HIS A 1 82 ? 7.112 -2.069 0.492 1.00 97.62 82 HIS A CA 1
ATOM 602 C C . HIS A 1 82 ? 6.747 -0.610 0.735 1.00 97.62 82 HIS A C 1
ATOM 604 O O . HIS A 1 82 ? 5.626 -0.176 0.460 1.00 97.62 82 HIS A O 1
ATOM 610 N N . LEU A 1 83 ? 7.741 0.159 1.171 1.00 95.38 83 LEU A N 1
ATOM 611 C CA . LEU A 1 83 ? 7.702 1.614 1.222 1.00 95.38 83 LEU A CA 1
ATOM 612 C C . LEU A 1 83 ? 8.791 2.160 0.314 1.00 95.38 83 LEU A C 1
ATOM 614 O O . LEU A 1 83 ? 9.923 1.678 0.344 1.00 95.38 83 LEU A O 1
ATOM 618 N N . ALA A 1 84 ? 8.476 3.217 -0.435 1.00 91.81 84 ALA A N 1
ATOM 619 C CA . ALA A 1 84 ? 9.459 3.866 -1.298 1.00 91.81 84 ALA A CA 1
ATOM 620 C C . ALA A 1 84 ? 10.649 4.444 -0.503 1.00 91.81 84 ALA A C 1
ATOM 622 O O . ALA A 1 84 ? 11.731 4.619 -1.055 1.00 91.81 84 ALA A O 1
ATOM 623 N N . SER A 1 85 ? 10.475 4.721 0.795 1.00 87.81 85 SER A N 1
ATOM 624 C CA . SER A 1 85 ? 11.553 5.144 1.699 1.00 87.81 85 SER A CA 1
ATOM 625 C C . SER A 1 85 ? 12.510 4.021 2.094 1.00 87.81 85 SER A C 1
ATOM 627 O O . SER A 1 85 ? 13.673 4.291 2.378 1.00 87.81 85 SER A O 1
ATOM 629 N N . ASP A 1 86 ? 12.028 2.779 2.144 1.00 85.12 86 ASP A N 1
ATOM 630 C CA . ASP A 1 86 ? 12.787 1.650 2.691 1.00 85.12 86 ASP A CA 1
ATOM 631 C C . ASP A 1 86 ? 13.714 1.037 1.639 1.00 85.12 86 ASP A C 1
ATOM 633 O O . ASP A 1 86 ? 14.678 0.345 1.974 1.00 85.12 86 ASP A O 1
ATOM 637 N N . ARG A 1 87 ? 13.415 1.262 0.355 1.00 86.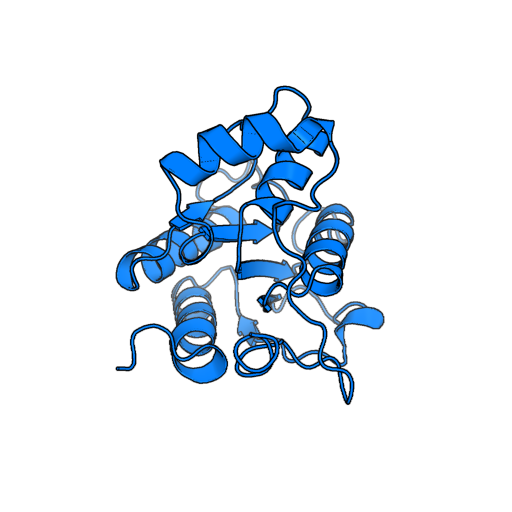56 87 ARG A N 1
ATOM 638 C CA . ARG A 1 87 ? 14.137 0.658 -0.759 1.00 86.56 87 ARG A CA 1
ATOM 639 C C . ARG A 1 87 ? 14.137 1.578 -1.971 1.00 86.56 87 ARG A C 1
ATOM 641 O O . ARG A 1 87 ? 13.090 2.008 -2.445 1.00 86.56 87 ARG A O 1
ATOM 648 N N . ALA A 1 88 ? 15.322 1.854 -2.500 1.00 91.44 88 ALA A N 1
ATOM 649 C CA . ALA A 1 88 ? 15.475 2.569 -3.758 1.00 91.44 88 ALA A CA 1
ATOM 650 C C . ALA A 1 88 ? 15.557 1.562 -4.915 1.00 91.44 88 ALA A C 1
ATOM 652 O O . ALA A 1 88 ? 16.494 0.772 -4.993 1.00 91.44 88 ALA A O 1
ATOM 653 N N . ILE A 1 89 ? 14.564 1.584 -5.804 1.00 92.50 89 ILE A N 1
ATOM 654 C CA . ILE A 1 89 ? 14.591 0.935 -7.123 1.00 92.50 89 ILE A CA 1
ATOM 655 C C . ILE A 1 89 ? 15.280 1.860 -8.136 1.00 92.50 89 ILE A C 1
ATOM 657 O O . ILE A 1 89 ? 15.950 1.397 -9.058 1.00 92.50 89 ILE A O 1
ATOM 661 N N . THR A 1 90 ? 15.122 3.174 -7.960 1.00 93.88 90 THR A N 1
ATOM 662 C CA . THR A 1 90 ? 15.757 4.221 -8.771 1.00 93.88 90 THR A CA 1
ATOM 663 C C . THR A 1 90 ? 16.256 5.365 -7.889 1.00 93.88 90 THR A C 1
ATOM 665 O O . THR A 1 90 ? 15.736 5.557 -6.791 1.00 93.88 90 THR A O 1
ATOM 668 N N . ASP A 1 91 ? 17.192 6.169 -8.400 1.00 89.88 91 ASP A N 1
ATOM 669 C CA . ASP A 1 91 ? 17.828 7.266 -7.646 1.00 89.88 91 ASP A CA 1
ATOM 670 C C . ASP A 1 91 ? 16.950 8.521 -7.494 1.00 89.88 91 ASP A C 1
ATOM 672 O O . ASP A 1 91 ? 17.116 9.294 -6.552 1.00 89.88 91 ASP A O 1
ATOM 676 N N . ASP A 1 92 ? 16.012 8.742 -8.418 1.00 92.75 92 ASP A N 1
ATOM 677 C CA . ASP A 1 92 ? 15.060 9.851 -8.347 1.00 92.75 92 ASP A CA 1
ATOM 678 C C . ASP A 1 92 ? 13.836 9.469 -7.502 1.00 92.75 92 ASP A C 1
ATOM 680 O O . ASP A 1 92 ? 13.259 8.396 -7.688 1.00 92.75 92 ASP A O 1
ATOM 684 N N . LEU A 1 93 ? 13.416 10.361 -6.596 1.00 89.75 93 LEU A N 1
ATOM 685 C CA . LEU A 1 93 ? 12.341 10.094 -5.634 1.00 89.75 93 LEU A CA 1
ATOM 686 C C . LEU A 1 93 ? 11.019 9.765 -6.332 1.00 89.75 93 LEU A C 1
ATOM 688 O O . LEU A 1 93 ? 10.369 8.775 -5.995 1.00 89.75 93 LEU A O 1
ATOM 692 N N . TRP A 1 94 ? 10.622 10.578 -7.312 1.00 91.88 94 TRP A N 1
ATOM 693 C CA . TRP A 1 94 ? 9.362 10.368 -8.021 1.00 91.88 94 TRP A CA 1
ATOM 694 C C . TRP A 1 94 ? 9.403 9.098 -8.871 1.00 91.88 94 TRP A C 1
ATOM 696 O O . TRP A 1 94 ? 8.458 8.303 -8.873 1.00 91.88 94 TRP A O 1
ATOM 706 N N . SER A 1 95 ? 10.525 8.865 -9.549 1.00 94.19 95 SER A N 1
ATOM 707 C CA . SER A 1 95 ? 10.767 7.633 -10.298 1.00 94.19 95 SER A CA 1
ATOM 708 C C . SER A 1 95 ? 10.727 6.407 -9.386 1.00 94.19 95 SER A C 1
ATOM 710 O O . SER A 1 95 ? 10.181 5.381 -9.788 1.00 94.19 95 SER A O 1
ATOM 712 N N . ASN A 1 96 ? 11.199 6.524 -8.140 1.00 96.38 96 ASN A N 1
ATOM 713 C CA . ASN A 1 96 ? 11.206 5.427 -7.180 1.00 96.38 96 ASN A CA 1
ATOM 714 C C . ASN A 1 96 ? 9.793 5.108 -6.681 1.00 96.38 96 ASN A C 1
ATOM 716 O O . ASN A 1 96 ? 9.393 3.945 -6.665 1.00 96.38 96 ASN A O 1
ATOM 720 N N . VAL A 1 97 ? 9.008 6.132 -6.334 1.00 96.12 97 VAL A N 1
ATOM 721 C CA . VAL A 1 97 ? 7.583 5.975 -5.989 1.00 96.12 97 VAL A CA 1
ATOM 722 C C . VAL A 1 97 ? 6.829 5.337 -7.158 1.00 96.12 97 VAL A C 1
ATOM 724 O O . VAL A 1 97 ? 6.113 4.352 -6.984 1.00 96.12 97 VAL A O 1
ATOM 727 N N . THR A 1 98 ? 7.067 5.824 -8.378 1.00 96.69 98 THR A N 1
ATOM 728 C CA . THR A 1 98 ? 6.462 5.265 -9.592 1.00 96.69 98 THR A CA 1
ATOM 729 C C . THR A 1 98 ? 6.867 3.808 -9.804 1.00 96.69 98 THR A C 1
ATOM 731 O O . THR A 1 98 ? 6.011 2.973 -10.094 1.00 96.69 98 THR A O 1
ATOM 734 N N . ALA A 1 99 ? 8.137 3.462 -9.599 1.00 97.50 99 ALA A N 1
ATOM 735 C CA . ALA A 1 99 ? 8.606 2.086 -9.681 1.00 97.50 99 ALA A CA 1
ATOM 736 C C . ALA A 1 99 ? 7.883 1.173 -8.679 1.00 97.50 99 ALA A C 1
ATOM 738 O O . ALA A 1 99 ? 7.438 0.097 -9.067 1.00 97.50 99 ALA A O 1
ATOM 739 N N . HIS A 1 100 ? 7.664 1.610 -7.436 1.00 98.00 100 HIS A N 1
ATOM 740 C CA . HIS A 1 100 ? 6.908 0.821 -6.458 1.00 98.00 100 HIS A CA 1
ATOM 741 C C . HIS A 1 100 ? 5.447 0.611 -6.876 1.00 98.00 100 HIS A C 1
ATOM 743 O O . HIS A 1 100 ? 4.949 -0.512 -6.786 1.00 98.00 100 HIS A O 1
ATOM 749 N N . MET A 1 101 ? 4.783 1.639 -7.418 1.00 97.56 101 MET A N 1
ATOM 750 C CA . MET A 1 101 ? 3.418 1.502 -7.950 1.00 97.56 101 MET A CA 1
ATOM 751 C C . MET A 1 101 ? 3.336 0.482 -9.099 1.00 97.56 101 MET A C 1
ATOM 753 O O . MET A 1 101 ? 2.372 -0.280 -9.223 1.00 97.56 101 MET A O 1
ATOM 757 N N . TRP A 1 102 ? 4.364 0.433 -9.951 1.00 97.81 102 TRP A N 1
ATOM 758 C CA . TRP A 1 102 ? 4.436 -0.543 -11.038 1.00 97.81 102 TRP A CA 1
ATOM 759 C C . TRP A 1 102 ? 4.818 -1.947 -10.565 1.00 97.81 102 TRP A C 1
ATOM 761 O O . TRP A 1 102 ? 4.306 -2.912 -11.132 1.00 97.81 102 TRP A O 1
ATOM 771 N N . ALA A 1 103 ? 5.668 -2.064 -9.543 1.00 97.62 103 ALA A N 1
ATOM 772 C CA . ALA A 1 103 ? 6.177 -3.329 -9.014 1.00 97.62 103 ALA A CA 1
ATOM 773 C C . ALA A 1 103 ? 5.207 -4.060 -8.072 1.00 97.62 103 ALA A C 1
ATOM 775 O O . ALA A 1 103 ? 5.413 -5.244 -7.795 1.00 97.62 103 ALA A O 1
ATOM 776 N N . CYS A 1 104 ? 4.170 -3.381 -7.576 1.00 98.12 104 CYS A N 1
ATOM 777 C CA . CYS A 1 104 ? 3.218 -3.954 -6.629 1.00 98.12 104 CYS A CA 1
ATOM 778 C C . CYS A 1 104 ? 1.888 -4.323 -7.288 1.00 98.12 104 CYS A C 1
ATOM 780 O O . CYS A 1 104 ? 1.313 -3.542 -8.048 1.00 98.12 104 CYS A O 1
ATOM 782 N N . ARG A 1 105 ? 1.360 -5.505 -6.951 1.00 96.75 105 ARG A N 1
ATOM 783 C CA . ARG A 1 105 ? 0.006 -5.931 -7.339 1.00 96.75 105 ARG A CA 1
ATOM 784 C C . ARG A 1 105 ? -1.076 -5.279 -6.487 1.00 96.75 105 ARG A C 1
ATOM 786 O O . ARG A 1 105 ? -2.203 -5.067 -6.946 1.00 96.75 105 ARG A O 1
ATOM 793 N N . TYR A 1 106 ? -0.726 -4.986 -5.243 1.00 97.81 106 TYR A N 1
ATOM 794 C CA . TYR A 1 106 ? -1.631 -4.518 -4.209 1.00 97.81 106 TYR A CA 1
ATOM 795 C C . TYR A 1 106 ? -1.152 -3.188 -3.630 1.00 97.81 106 TYR A C 1
ATOM 797 O O . TYR A 1 106 ? 0.029 -2.855 -3.709 1.00 97.81 106 TYR A O 1
ATOM 805 N N . GLY A 1 107 ? -2.060 -2.440 -3.007 1.00 97.75 107 GLY A N 1
ATOM 806 C CA . GLY A 1 107 ? -1.710 -1.240 -2.249 1.00 97.75 107 GLY A CA 1
ATOM 807 C C . GLY A 1 107 ? -2.482 -1.120 -0.939 1.00 97.75 107 GLY A C 1
ATOM 808 O O . GLY A 1 107 ? -3.613 -1.590 -0.845 1.00 97.75 107 GLY A O 1
ATOM 809 N N . VAL A 1 108 ? -1.897 -0.467 0.060 1.00 98.31 108 VAL A N 1
ATOM 810 C CA . VAL A 1 108 ? -2.570 -0.082 1.308 1.00 98.31 108 VAL A CA 1
ATOM 811 C C . VAL A 1 108 ? -2.346 1.407 1.525 1.00 98.31 108 VAL A C 1
ATOM 813 O O . VAL A 1 108 ? -1.208 1.860 1.617 1.00 98.31 108 VAL A O 1
ATOM 816 N N . ALA A 1 109 ? -3.439 2.161 1.573 1.00 97.50 109 ALA A N 1
ATOM 817 C CA . ALA A 1 109 ? -3.440 3.610 1.683 1.00 97.50 109 ALA A CA 1
ATOM 818 C C . ALA A 1 109 ? -4.004 4.056 3.032 1.00 97.50 109 ALA A C 1
ATOM 820 O O . ALA A 1 109 ? -5.100 3.634 3.406 1.00 97.50 109 ALA A O 1
ATOM 821 N N . PHE A 1 110 ? -3.282 4.932 3.730 1.00 96.69 110 PHE A N 1
ATOM 822 C CA . PHE A 1 110 ? -3.665 5.451 5.045 1.00 96.69 110 PHE A CA 1
ATOM 823 C C . PHE A 1 110 ? -4.144 6.897 4.917 1.00 96.69 110 PHE A C 1
ATOM 825 O O . PHE A 1 110 ? -3.348 7.819 4.761 1.00 96.69 110 PHE A O 1
ATOM 832 N N . PHE A 1 111 ? -5.459 7.089 4.966 1.00 95.25 111 PHE A N 1
ATOM 833 C CA . PHE A 1 111 ? -6.114 8.390 4.880 1.00 95.25 111 PHE A CA 1
ATOM 834 C C . PHE A 1 111 ? -6.308 8.970 6.282 1.00 95.25 111 PHE A C 1
ATOM 836 O O . PHE A 1 111 ? -7.114 8.459 7.059 1.00 95.25 111 PHE A O 1
ATOM 843 N N . GLU A 1 112 ? -5.592 10.046 6.595 1.00 93.88 112 GLU A N 1
ATOM 844 C CA . GLU A 1 112 ? -5.619 10.720 7.896 1.00 93.88 112 GLU A CA 1
ATOM 845 C C . GLU A 1 112 ? -5.376 12.228 7.749 1.00 93.88 112 GLU A C 1
ATOM 847 O O . GLU A 1 112 ? -4.955 12.689 6.688 1.00 93.88 112 GLU A O 1
ATOM 852 N N . ASP A 1 113 ? -5.692 12.978 8.805 1.00 91.88 113 ASP A N 1
ATOM 853 C CA . ASP A 1 113 ? -5.570 14.439 8.871 1.00 91.88 113 ASP A CA 1
ATOM 854 C C . ASP A 1 113 ? -5.013 14.893 10.239 1.00 91.88 113 ASP A C 1
ATOM 856 O O . ASP A 1 113 ? -5.589 15.723 10.946 1.00 91.88 113 ASP A O 1
ATOM 860 N N . ARG A 1 114 ? -3.926 14.262 10.703 1.00 84.12 114 ARG A N 1
ATOM 861 C CA . ARG A 1 114 ? -3.360 14.530 12.041 1.00 84.12 114 ARG A CA 1
ATOM 862 C C . ARG A 1 114 ? -2.200 15.512 12.006 1.00 84.12 114 ARG A C 1
ATOM 864 O O . ARG A 1 114 ? -2.008 16.254 12.968 1.00 84.12 114 ARG A O 1
ATOM 871 N N . VAL A 1 115 ? -1.426 15.512 10.924 1.00 77.31 115 VAL A N 1
ATOM 872 C CA . VAL A 1 115 ? -0.252 16.377 10.748 1.00 77.31 115 VAL A CA 1
ATOM 873 C C . VAL A 1 115 ? -0.558 17.395 9.652 1.00 77.31 115 VAL A C 1
ATOM 875 O O . VAL A 1 115 ? -1.010 17.030 8.576 1.00 77.31 115 VAL A O 1
ATOM 878 N N . ASP A 1 116 ? -0.344 18.677 9.951 1.00 69.62 116 ASP A N 1
ATOM 879 C CA . ASP A 1 116 ? -0.544 19.823 9.046 1.00 69.62 116 ASP A CA 1
ATOM 880 C C . ASP A 1 116 ? -1.986 20.132 8.582 1.00 69.62 116 ASP A C 1
ATOM 882 O O . ASP A 1 116 ? -2.175 21.004 7.733 1.00 69.62 116 ASP A O 1
ATOM 886 N N . ARG A 1 117 ? -3.014 19.541 9.218 1.00 65.44 117 ARG A N 1
ATOM 887 C CA . ARG A 1 117 ? -4.451 19.856 9.008 1.00 65.44 117 ARG A CA 1
ATOM 888 C C . ARG A 1 117 ? -4.876 19.836 7.528 1.00 65.44 117 ARG A C 1
ATOM 890 O O . ARG A 1 117 ? -5.614 20.715 7.069 1.00 65.44 117 ARG A O 1
ATOM 897 N N . GLY A 1 118 ? -4.373 18.870 6.769 1.00 73.56 118 GLY A N 1
ATOM 898 C CA . GLY A 1 118 ? -4.926 18.529 5.473 1.00 73.56 118 GLY A CA 1
ATOM 899 C C . GLY A 1 118 ? -4.528 17.128 5.031 1.00 73.56 118 GLY A C 1
ATOM 900 O O . GLY A 1 118 ? -3.484 16.597 5.405 1.00 73.56 118 GLY A O 1
ATOM 901 N N . LEU A 1 119 ? -5.351 16.546 4.160 1.00 84.06 119 LEU A N 1
ATOM 902 C CA . LEU A 1 119 ? -5.032 15.275 3.529 1.00 84.06 119 LEU A CA 1
ATOM 903 C C . LEU A 1 119 ? -3.758 15.393 2.682 1.00 84.06 119 LEU A C 1
ATOM 905 O O . LEU A 1 119 ? -3.592 16.332 1.899 1.00 84.06 119 LEU A O 1
ATOM 909 N N . ASN A 1 120 ? -2.878 14.400 2.788 1.00 88.06 120 ASN A N 1
ATOM 910 C CA . ASN A 1 120 ? -1.672 14.350 1.973 1.00 88.06 120 ASN A CA 1
ATOM 911 C C . ASN A 1 120 ? -2.018 14.212 0.477 1.00 88.06 120 ASN A C 1
ATOM 913 O O . ASN A 1 120 ? -2.602 13.222 0.045 1.00 88.06 120 ASN A O 1
ATOM 917 N N . HIS A 1 121 ? -1.601 15.179 -0.338 1.00 87.69 121 HIS A N 1
ATOM 918 C CA . HIS A 1 121 ? -1.858 15.172 -1.778 1.00 87.69 121 HIS A CA 1
ATOM 919 C C . HIS A 1 121 ? -1.052 14.103 -2.530 1.00 87.69 121 HIS A C 1
ATOM 921 O O . HIS A 1 121 ? -1.540 13.568 -3.524 1.00 87.69 121 HIS A O 1
ATOM 927 N N . ASN A 1 122 ? 0.141 13.736 -2.048 1.00 89.81 122 ASN A N 1
ATOM 928 C CA . ASN A 1 122 ? 0.938 12.666 -2.657 1.00 89.81 122 ASN A CA 1
ATOM 929 C C . ASN A 1 122 ? 0.201 11.325 -2.569 1.00 89.81 122 ASN A C 1
ATOM 931 O O . ASN A 1 122 ? 0.153 10.589 -3.551 1.00 89.81 122 ASN A O 1
ATOM 935 N N . LEU A 1 123 ? -0.476 11.076 -1.442 1.00 92.88 123 LEU A N 1
ATOM 936 C CA . LEU A 1 123 ? -1.316 9.895 -1.248 1.00 92.88 123 LEU A CA 1
ATOM 937 C C . LEU A 1 123 ? -2.400 9.791 -2.330 1.00 92.88 123 LEU A C 1
ATOM 939 O O . LEU A 1 123 ? -2.660 8.708 -2.843 1.00 92.88 123 LEU A O 1
ATOM 943 N N . LEU A 1 124 ? -3.025 10.913 -2.705 1.00 93.00 124 LEU A N 1
ATOM 944 C CA . LEU A 1 124 ? -4.067 10.931 -3.738 1.00 93.00 124 LEU A CA 1
ATOM 945 C C . LEU A 1 124 ? -3.522 10.514 -5.103 1.00 93.00 124 LEU A C 1
ATOM 947 O O . LEU A 1 124 ? -4.173 9.754 -5.820 1.00 93.00 124 LEU A O 1
ATOM 951 N N . ILE A 1 125 ? -2.331 11.005 -5.446 1.00 93.56 125 ILE A N 1
ATOM 952 C CA . ILE A 1 125 ? -1.661 10.694 -6.710 1.00 93.56 125 ILE A CA 1
ATOM 953 C C . ILE A 1 125 ? -1.299 9.207 -6.755 1.00 93.56 125 ILE A C 1
ATOM 955 O O . ILE A 1 125 ? -1.585 8.538 -7.749 1.00 93.56 125 ILE A O 1
ATOM 959 N N . GLU A 1 126 ? -0.718 8.681 -5.677 1.00 96.69 126 GLU A N 1
ATOM 960 C CA . GLU A 1 126 ? -0.316 7.276 -5.577 1.00 96.69 126 GLU A CA 1
ATOM 961 C C . GLU A 1 126 ? -1.526 6.338 -5.662 1.00 96.69 126 GLU A C 1
ATOM 963 O O . GLU A 1 126 ? -1.560 5.418 -6.484 1.00 96.69 126 GLU A O 1
ATOM 968 N N . VAL A 1 127 ? -2.568 6.616 -4.874 1.00 96.06 127 VAL A N 1
ATOM 969 C CA . VAL A 1 127 ? -3.806 5.830 -4.867 1.00 96.06 127 VAL A CA 1
ATOM 970 C C . VAL A 1 127 ? -4.485 5.884 -6.229 1.00 96.06 127 VAL A C 1
ATOM 972 O O . VAL A 1 127 ? -4.840 4.839 -6.774 1.00 96.06 127 VAL A O 1
ATOM 975 N N . GLY A 1 128 ? -4.616 7.077 -6.812 1.00 94.38 128 GLY A N 1
ATOM 976 C CA . GLY A 1 128 ? -5.194 7.260 -8.139 1.00 94.38 128 GLY A CA 1
ATOM 977 C C . GLY A 1 128 ? -4.449 6.462 -9.210 1.00 94.38 128 GLY A C 1
ATOM 978 O O . GLY A 1 128 ? -5.080 5.760 -9.998 1.00 94.38 128 GLY A O 1
ATOM 979 N N . ALA A 1 129 ? -3.115 6.495 -9.214 1.00 95.06 129 ALA A N 1
ATOM 980 C CA . ALA A 1 129 ? -2.300 5.752 -10.173 1.00 95.06 129 ALA A CA 1
ATOM 981 C C . ALA A 1 129 ? -2.414 4.227 -10.002 1.00 95.06 129 ALA A C 1
ATOM 983 O O . ALA A 1 129 ? -2.567 3.503 -10.992 1.00 95.06 129 ALA A O 1
ATOM 984 N N . MET A 1 130 ? -2.395 3.729 -8.762 1.00 96.19 130 MET A N 1
ATOM 985 C CA . MET A 1 130 ? -2.575 2.302 -8.467 1.00 96.19 130 MET A CA 1
ATOM 986 C C . MET A 1 130 ? -3.929 1.795 -8.974 1.00 96.19 130 MET A C 1
ATOM 988 O O . MET A 1 130 ? -4.016 0.789 -9.680 1.00 96.19 130 MET A O 1
ATOM 992 N N . ILE A 1 131 ? -4.978 2.551 -8.670 1.00 93.00 131 ILE A N 1
ATOM 993 C CA . ILE A 1 131 ? -6.354 2.296 -9.086 1.00 93.00 131 ILE A CA 1
ATOM 994 C C . ILE A 1 131 ? -6.456 2.309 -10.620 1.00 93.00 131 ILE A C 1
ATOM 996 O O . ILE A 1 131 ? -6.893 1.323 -11.216 1.00 93.00 131 ILE A O 1
ATOM 1000 N N . MET A 1 132 ? -5.982 3.370 -11.280 1.00 92.75 132 MET A N 1
ATOM 1001 C CA . MET A 1 132 ? -6.030 3.523 -12.744 1.00 92.75 132 MET A CA 1
ATOM 1002 C C . MET A 1 132 ? -5.298 2.416 -13.504 1.00 92.75 132 MET A C 1
ATOM 1004 O O . MET A 1 132 ? -5.680 2.073 -14.621 1.00 92.75 132 MET A O 1
ATOM 1008 N N . THR A 1 133 ? -4.261 1.835 -12.907 1.00 93.94 133 THR A N 1
ATOM 1009 C CA . THR A 1 133 ? -3.503 0.725 -13.497 1.00 93.94 133 THR A CA 1
ATOM 1010 C C . THR A 1 133 ? -4.057 -0.652 -13.104 1.00 93.94 133 THR A C 1
ATOM 1012 O O . THR A 1 133 ? -3.436 -1.680 -13.384 1.00 93.94 133 THR A O 1
ATOM 1015 N N . GLY A 1 134 ? -5.235 -0.703 -12.475 1.00 92.69 134 GLY A N 1
ATOM 1016 C CA . GLY A 1 134 ? -5.953 -1.933 -12.143 1.00 92.69 134 GLY A CA 1
ATOM 1017 C C . GLY A 1 134 ? -5.382 -2.700 -10.947 1.00 92.69 134 GLY A C 1
ATOM 1018 O O . GLY A 1 134 ? -5.658 -3.893 -10.811 1.00 92.69 134 GLY A O 1
ATOM 1019 N N . ARG A 1 135 ? -4.582 -2.059 -10.080 1.00 94.62 135 ARG A N 1
ATOM 1020 C CA . ARG A 1 135 ? -4.168 -2.659 -8.801 1.00 94.62 135 ARG A CA 1
ATOM 1021 C C . ARG A 1 135 ? -5.310 -2.581 -7.792 1.00 94.62 135 ARG A C 1
ATOM 1023 O O . ARG A 1 135 ? -6.128 -1.663 -7.814 1.00 94.62 135 ARG A O 1
ATOM 1030 N N . ARG A 1 136 ? -5.365 -3.554 -6.879 1.00 93.62 136 ARG A N 1
ATOM 1031 C CA . ARG A 1 136 ? -6.353 -3.564 -5.789 1.00 93.62 136 ARG A CA 1
ATOM 1032 C C . ARG A 1 136 ? -5.770 -2.851 -4.575 1.00 93.62 136 ARG A C 1
ATOM 1034 O O . ARG A 1 136 ? -4.694 -3.225 -4.114 1.00 93.62 136 ARG A O 1
ATOM 1041 N N . CYS A 1 137 ? -6.500 -1.881 -4.030 1.00 95.88 137 CYS A N 1
ATOM 1042 C CA . CYS A 1 137 ? -6.055 -1.104 -2.874 1.00 95.88 137 CYS A CA 1
ATOM 1043 C C . CYS A 1 137 ? -6.989 -1.265 -1.671 1.00 95.88 137 CYS A C 1
ATOM 1045 O O . CYS A 1 137 ? -8.211 -1.248 -1.828 1.00 95.88 137 CYS A O 1
ATOM 1047 N N . ALA A 1 138 ? -6.413 -1.380 -0.475 1.00 96.62 138 ALA A N 1
ATOM 1048 C CA . ALA A 1 138 ? -7.107 -1.088 0.770 1.00 96.62 138 ALA A CA 1
ATOM 1049 C C . ALA A 1 138 ? -7.075 0.420 0.997 1.00 96.62 138 ALA A C 1
ATOM 1051 O O . ALA A 1 138 ? -6.001 1.021 0.989 1.00 96.62 138 ALA A O 1
ATOM 1052 N N . LEU A 1 139 ? -8.237 1.018 1.236 1.00 96.94 139 LEU A N 1
ATOM 1053 C CA . LEU A 1 139 ? -8.341 2.406 1.672 1.00 96.94 139 LEU A CA 1
ATOM 1054 C C . LEU A 1 139 ? -8.678 2.387 3.164 1.00 96.94 139 LEU A C 1
ATOM 1056 O O . LEU A 1 139 ? -9.793 2.019 3.541 1.00 96.94 139 LEU A O 1
ATOM 1060 N N . LEU A 1 140 ? -7.706 2.712 4.013 1.00 97.31 140 LEU A N 1
ATOM 1061 C CA . LEU A 1 140 ? -7.873 2.768 5.463 1.00 97.31 140 LEU A CA 1
ATOM 1062 C C . LEU A 1 140 ? -8.129 4.215 5.870 1.00 97.31 140 LEU A C 1
ATOM 1064 O O . LEU A 1 140 ? -7.252 5.063 5.726 1.00 97.31 140 LEU A O 1
ATOM 1068 N N . LYS A 1 141 ? -9.337 4.501 6.353 1.00 95.81 141 LYS A N 1
ATOM 1069 C CA . LYS A 1 141 ? -9.757 5.841 6.764 1.00 95.81 141 LYS A CA 1
ATOM 1070 C C . LYS A 1 141 ? -9.641 5.977 8.273 1.00 95.81 141 LYS A C 1
ATOM 1072 O O . LYS A 1 141 ? -10.393 5.332 9.004 1.00 95.81 141 LYS A O 1
ATOM 1077 N N . ASP A 1 142 ? -8.745 6.840 8.726 1.00 95.69 142 ASP A N 1
ATOM 1078 C CA . ASP A 1 142 ? -8.643 7.214 10.129 1.00 95.69 142 ASP A CA 1
ATOM 1079 C C . ASP A 1 142 ? -9.820 8.103 10.564 1.00 95.69 142 ASP A C 1
ATOM 1081 O O . ASP A 1 142 ? -10.415 8.836 9.765 1.00 95.69 142 ASP A O 1
ATOM 1085 N N . GLY A 1 143 ? -10.139 8.067 11.858 1.00 92.00 143 GLY A N 1
ATOM 1086 C CA . GLY A 1 143 ? -11.160 8.927 12.457 1.00 92.00 143 GLY A CA 1
ATOM 1087 C C . GLY A 1 143 ? -10.851 10.429 12.379 1.00 92.00 143 GLY A C 1
ATOM 1088 O O . GLY A 1 143 ? -11.789 11.221 12.414 1.00 92.00 143 GLY A O 1
ATOM 1089 N N . SER A 1 144 ? -9.576 10.823 12.245 1.00 92.25 144 SER A N 1
ATOM 1090 C CA . SER A 1 144 ? -9.175 12.232 12.083 1.00 92.25 144 SER A CA 1
ATOM 1091 C C . SER A 1 144 ? -9.676 12.859 10.785 1.00 92.25 144 SER A C 1
ATOM 1093 O O . SER A 1 144 ? -9.985 14.047 10.764 1.00 92.25 144 SER A O 1
ATOM 1095 N N . LEU A 1 145 ? -9.803 12.074 9.712 1.00 92.25 145 LEU A N 1
ATOM 1096 C CA . LEU A 1 145 ? -10.279 12.577 8.434 1.00 92.25 145 LEU A CA 1
ATOM 1097 C C . LEU A 1 145 ? -11.810 12.600 8.435 1.00 92.25 145 LEU A C 1
ATOM 1099 O O . LEU A 1 145 ? -12.440 11.544 8.448 1.00 92.25 145 LEU A O 1
ATOM 1103 N N . GLU A 1 146 ? -12.431 13.780 8.369 1.00 88.44 146 GLU A N 1
ATOM 1104 C CA . GLU A 1 146 ? -13.899 13.906 8.394 1.00 88.44 146 GLU A CA 1
ATOM 1105 C C . GLU A 1 146 ? -14.542 13.107 7.248 1.00 88.44 146 GLU A C 1
ATOM 1107 O O . GLU A 1 146 ? -15.409 12.252 7.465 1.00 88.44 146 GLU A O 1
ATOM 1112 N N . LYS A 1 147 ? -14.067 13.331 6.017 1.00 88.75 147 LYS A N 1
ATOM 1113 C CA . LYS A 1 147 ? -14.623 12.757 4.786 1.00 88.75 147 LYS A CA 1
ATOM 1114 C C . LYS A 1 147 ? -13.519 12.300 3.845 1.00 88.75 147 LYS A C 1
ATOM 1116 O O . LYS A 1 147 ? -12.477 12.936 3.740 1.00 88.75 147 LYS A O 1
ATOM 1121 N N . MET A 1 148 ? -13.783 11.207 3.133 1.00 90.88 148 MET A N 1
ATOM 1122 C CA . MET A 1 148 ? -12.941 10.807 2.006 1.00 90.88 148 MET A CA 1
ATOM 1123 C C . MET A 1 148 ? -13.023 11.858 0.886 1.00 90.88 148 MET A C 1
ATOM 1125 O O . MET A 1 148 ? -14.076 12.485 0.730 1.00 90.88 148 MET A O 1
ATOM 1129 N N . PRO A 1 149 ? -11.965 12.016 0.072 1.00 89.19 149 PRO A N 1
ATOM 1130 C CA . PRO A 1 149 ? -12.033 12.771 -1.177 1.00 89.19 149 PRO A CA 1
ATOM 1131 C C . PRO A 1 149 ? -13.174 12.272 -2.059 1.00 89.19 149 PRO A C 1
ATOM 1133 O O . PRO A 1 149 ? -13.363 11.060 -2.167 1.00 89.19 149 PRO A O 1
ATOM 1136 N N . THR A 1 150 ? -13.902 13.184 -2.708 1.00 85.12 150 THR A N 1
ATOM 1137 C CA . THR A 1 150 ? -15.104 12.874 -3.503 1.00 85.12 150 THR A CA 1
ATOM 1138 C C . THR A 1 150 ? -14.880 11.739 -4.501 1.00 85.12 150 THR A C 1
ATOM 1140 O O . THR A 1 150 ? -15.707 10.833 -4.581 1.00 85.12 150 THR A O 1
ATOM 1143 N N . ASP A 1 151 ? -13.733 11.735 -5.182 1.00 83.81 151 ASP A N 1
ATOM 1144 C CA . ASP A 1 151 ? -13.375 10.717 -6.178 1.00 83.81 151 ASP A CA 1
ATOM 1145 C C . ASP A 1 151 ? -13.235 9.303 -5.579 1.00 83.81 151 ASP A C 1
ATOM 1147 O O . ASP A 1 151 ? -13.385 8.308 -6.285 1.00 83.81 151 ASP A O 1
ATOM 1151 N N . PHE A 1 152 ? -13.007 9.197 -4.265 1.00 85.44 152 PHE A N 1
ATOM 1152 C CA . PHE A 1 152 ? -12.891 7.936 -3.528 1.00 85.44 152 PHE A CA 1
ATOM 1153 C C . PHE A 1 152 ? -14.102 7.623 -2.637 1.00 85.44 152 PHE A C 1
ATOM 1155 O O . PHE A 1 152 ? -14.175 6.523 -2.094 1.00 85.44 152 PHE A O 1
ATOM 1162 N N . VAL A 1 153 ? -15.082 8.528 -2.495 1.00 78.81 153 VAL A N 1
ATOM 1163 C CA . VAL A 1 153 ? -16.290 8.297 -1.670 1.00 78.81 153 VAL A CA 1
ATOM 1164 C C . VAL A 1 153 ? -17.093 7.086 -2.156 1.00 78.81 153 VAL A C 1
ATOM 1166 O O . VAL A 1 153 ? -17.687 6.379 -1.347 1.00 78.81 153 VAL A O 1
ATOM 1169 N N . GLY A 1 154 ? -17.096 6.822 -3.466 1.00 75.19 154 GLY A N 1
ATOM 1170 C CA . GLY A 1 154 ? -17.771 5.659 -4.051 1.00 75.19 154 GLY A CA 1
ATOM 1171 C C . GLY A 1 154 ? -17.054 4.322 -3.826 1.00 75.19 154 GLY A C 1
ATOM 1172 O O . GLY A 1 154 ? -17.582 3.281 -4.214 1.00 75.19 154 GLY A O 1
ATOM 1173 N N . MET A 1 155 ? -15.857 4.328 -3.234 1.00 80.94 155 MET A N 1
ATOM 1174 C CA . MET A 1 155 ? -15.064 3.124 -3.001 1.00 80.94 155 MET A CA 1
ATOM 1175 C C . MET A 1 155 ? -15.314 2.542 -1.610 1.00 80.94 155 MET A C 1
ATOM 1177 O O . MET A 1 155 ? -15.541 3.262 -0.639 1.00 80.94 155 MET A O 1
ATOM 1181 N N . ILE A 1 156 ? -15.212 1.216 -1.496 1.00 84.12 156 ILE A N 1
ATOM 1182 C CA . ILE A 1 156 ? -15.248 0.541 -0.197 1.00 84.12 156 ILE A CA 1
ATOM 1183 C C . ILE A 1 156 ? -13.942 0.853 0.543 1.00 84.12 156 ILE A C 1
ATOM 1185 O O . ILE A 1 156 ? -12.872 0.394 0.145 1.00 84.12 156 ILE A O 1
ATOM 1189 N N . TYR A 1 157 ? -14.043 1.607 1.635 1.00 90.56 157 TYR A N 1
ATOM 1190 C CA . TYR A 1 157 ? -12.953 1.858 2.577 1.00 90.56 157 TYR A CA 1
ATOM 1191 C C . TYR A 1 157 ? -13.227 1.175 3.921 1.00 90.56 157 TYR A C 1
ATOM 1193 O O . TYR A 1 157 ? -14.364 0.822 4.245 1.00 90.56 157 TYR A O 1
ATOM 1201 N N . LYS A 1 158 ? -12.175 0.974 4.715 1.00 93.38 158 LYS A N 1
ATOM 1202 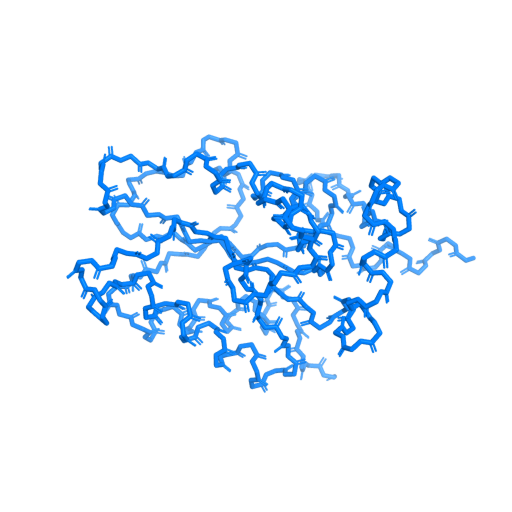C CA . LYS A 1 158 ? -12.265 0.434 6.075 1.00 93.38 158 LYS A CA 1
ATOM 1203 C C . LYS A 1 158 ? -11.966 1.556 7.064 1.00 93.38 158 LYS A C 1
ATOM 1205 O O . LYS A 1 158 ? -10.915 2.186 6.979 1.00 93.38 158 LYS A O 1
ATOM 1210 N N . SER A 1 159 ? -12.886 1.813 7.988 1.00 95.12 159 SER A N 1
ATOM 1211 C CA . SER A 1 159 ? -12.650 2.760 9.080 1.00 95.12 159 SER A CA 1
ATOM 1212 C C . SER A 1 159 ? -11.709 2.138 10.108 1.00 95.12 159 SER A C 1
ATOM 1214 O O . SER A 1 159 ? -11.968 1.033 10.584 1.00 95.12 159 SER A O 1
ATOM 1216 N N . VAL A 1 160 ? -10.640 2.848 10.455 1.00 96.62 160 VAL A N 1
ATOM 1217 C CA . VAL A 1 160 ? -9.635 2.429 11.442 1.00 96.62 160 VAL A CA 1
ATOM 1218 C C . VAL A 1 160 ? -9.317 3.583 12.393 1.00 96.62 160 VAL A C 1
ATOM 1220 O O . VAL A 1 160 ? -9.707 4.726 12.156 1.00 96.62 160 VAL A O 1
ATOM 1223 N N . ASN A 1 161 ? -8.598 3.289 13.472 1.00 95.06 161 ASN A N 1
ATOM 1224 C CA . ASN A 1 161 ? -7.950 4.293 14.302 1.00 95.06 161 ASN A CA 1
ATOM 1225 C C . ASN A 1 161 ? -6.441 4.026 14.288 1.00 95.06 161 ASN A C 1
ATOM 1227 O O . ASN A 1 161 ? -5.987 3.043 14.864 1.00 95.06 161 ASN A O 1
ATOM 1231 N N . LEU A 1 162 ? -5.657 4.902 13.659 1.00 94.75 162 LEU A N 1
ATOM 1232 C CA . LEU A 1 162 ? -4.207 4.716 13.526 1.00 94.75 162 LEU A CA 1
ATOM 1233 C C . LEU A 1 162 ? -3.458 4.774 14.866 1.00 94.75 162 LEU A C 1
ATOM 1235 O O . LEU A 1 162 ? -2.314 4.341 14.948 1.00 94.75 162 LEU A O 1
ATOM 1239 N N . GLU A 1 163 ? -4.084 5.269 15.935 1.00 93.06 163 GLU A N 1
ATOM 1240 C CA . GLU A 1 163 ? -3.514 5.185 17.286 1.00 93.06 163 GLU A CA 1
ATOM 1241 C C . GLU A 1 163 ? -3.682 3.802 17.925 1.00 93.06 163 GLU A C 1
ATOM 1243 O O . GLU A 1 163 ? -2.997 3.503 18.906 1.00 93.06 163 GLU A O 1
ATOM 1248 N N . GLN A 1 164 ? -4.582 2.977 17.378 1.00 95.62 164 GLN A N 1
ATOM 1249 C CA . GLN A 1 164 ? -4.922 1.638 17.848 1.00 95.62 164 GLN A CA 1
ATOM 1250 C C . GLN A 1 164 ? -4.550 0.601 16.784 1.00 95.62 164 GLN A C 1
ATOM 1252 O O . GLN A 1 164 ? -5.332 0.279 15.886 1.00 95.62 164 GLN A O 1
ATOM 1257 N N . GLU A 1 165 ? -3.347 0.059 16.932 1.00 95.44 165 GLU A N 1
ATOM 1258 C CA . GLU A 1 165 ? -2.718 -0.942 16.062 1.00 95.44 165 GLU A CA 1
ATOM 1259 C C . GLU A 1 165 ? -3.640 -2.124 15.722 1.00 95.44 165 GLU A C 1
ATOM 1261 O O . GLU A 1 165 ? -3.751 -2.498 14.554 1.00 95.44 165 GLU A O 1
ATOM 1266 N N . ASP A 1 166 ? -4.397 -2.633 16.697 1.00 97.31 166 ASP A N 1
ATOM 1267 C CA . ASP A 1 166 ? -5.346 -3.736 16.495 1.00 97.31 166 ASP A CA 1
ATOM 1268 C C . ASP A 1 166 ? -6.421 -3.420 15.446 1.00 97.31 166 ASP A C 1
ATOM 1270 O O . ASP A 1 166 ? -6.831 -4.294 14.679 1.00 97.31 166 ASP A O 1
ATOM 1274 N N . THR A 1 167 ? -6.872 -2.162 15.370 1.00 97.69 167 THR A N 1
ATOM 1275 C CA . THR A 1 167 ? -7.883 -1.751 14.385 1.00 97.69 167 THR A CA 1
ATOM 1276 C C . THR A 1 167 ? -7.303 -1.720 12.972 1.00 97.69 167 THR A C 1
ATOM 1278 O O . THR A 1 167 ? -7.980 -2.110 12.018 1.00 97.69 167 THR A O 1
ATOM 1281 N N . VAL A 1 168 ? -6.031 -1.329 12.839 1.00 98.00 168 VAL A N 1
ATOM 1282 C CA . VAL A 1 168 ? -5.290 -1.366 11.574 1.00 98.00 168 VAL A CA 1
ATOM 1283 C C . VAL A 1 168 ? -5.072 -2.815 11.152 1.00 98.00 168 VAL A C 1
ATOM 1285 O O . VAL A 1 168 ? -5.423 -3.182 10.029 1.00 98.00 168 VAL A O 1
ATOM 1288 N N . ALA A 1 169 ? -4.589 -3.662 12.066 1.00 97.88 169 ALA A N 1
ATOM 1289 C CA . ALA A 1 169 ? -4.380 -5.084 11.819 1.00 97.88 169 ALA A CA 1
ATOM 1290 C C . ALA A 1 169 ? -5.671 -5.771 11.357 1.00 97.88 169 ALA A C 1
ATOM 1292 O O . ALA A 1 169 ? -5.674 -6.492 10.357 1.00 97.88 169 ALA A O 1
ATOM 1293 N N . ALA A 1 170 ? -6.785 -5.523 12.053 1.00 97.50 170 ALA A N 1
ATOM 1294 C CA . ALA A 1 170 ? -8.092 -6.065 11.701 1.00 97.50 170 ALA A CA 1
ATOM 1295 C C . ALA A 1 170 ? -8.571 -5.567 10.330 1.00 97.50 170 ALA A C 1
ATOM 1297 O O . ALA A 1 170 ? -9.050 -6.369 9.524 1.00 97.50 170 ALA A O 1
ATOM 1298 N N . GLY A 1 171 ? -8.406 -4.273 10.035 1.00 97.12 171 GLY A N 1
ATOM 1299 C CA . GLY A 1 171 ? -8.772 -3.682 8.746 1.00 97.12 171 GLY A CA 1
ATOM 1300 C C . GLY A 1 171 ? -8.004 -4.303 7.577 1.00 97.12 171 GLY A C 1
ATOM 1301 O O . GLY A 1 171 ? -8.617 -4.756 6.606 1.00 97.12 171 GLY A O 1
ATOM 1302 N N . VAL A 1 172 ? -6.677 -4.398 7.701 1.00 97.62 172 VAL A N 1
ATOM 1303 C CA . VAL A 1 172 ? -5.800 -5.014 6.691 1.00 97.62 172 VAL A CA 1
ATOM 1304 C C . VAL A 1 172 ? -6.115 -6.501 6.536 1.00 97.62 172 VAL A C 1
ATOM 1306 O O . VAL A 1 172 ? -6.295 -6.979 5.418 1.00 97.62 172 VAL A O 1
ATOM 1309 N N . ARG A 1 173 ? -6.251 -7.241 7.642 1.00 96.50 173 ARG A N 1
ATOM 1310 C CA . ARG A 1 173 ? -6.541 -8.682 7.615 1.00 96.50 173 ARG A CA 1
ATOM 1311 C C . ARG A 1 173 ? -7.890 -8.983 6.968 1.00 96.50 173 ARG A C 1
ATOM 1313 O O . ARG A 1 173 ? -7.971 -9.913 6.169 1.00 96.50 173 ARG A O 1
ATOM 1320 N N . THR A 1 174 ? -8.917 -8.190 7.274 1.00 95.12 174 THR A N 1
ATOM 1321 C CA . THR A 1 174 ? -10.242 -8.295 6.643 1.00 95.12 174 THR A CA 1
ATOM 1322 C C . THR A 1 174 ? -10.126 -8.088 5.137 1.00 95.12 174 THR A C 1
ATOM 1324 O O . THR A 1 174 ? -10.608 -8.902 4.355 1.00 95.12 174 THR A O 1
ATOM 1327 N N . TRP A 1 175 ? -9.428 -7.035 4.706 1.00 95.88 175 TRP A N 1
ATOM 1328 C CA . TRP A 1 175 ? -9.238 -6.785 3.282 1.00 95.88 175 TRP A CA 1
ATOM 1329 C C . TRP A 1 175 ? -8.502 -7.938 2.584 1.00 95.88 175 TRP A C 1
ATOM 1331 O O . TRP A 1 175 ? -8.989 -8.469 1.588 1.00 95.88 175 TRP A O 1
ATOM 1341 N N . LEU A 1 176 ? -7.377 -8.400 3.133 1.00 94.62 176 LEU A N 1
ATOM 1342 C CA . LEU A 1 176 ? -6.595 -9.486 2.536 1.00 94.62 176 LEU A CA 1
ATOM 1343 C C . LEU A 1 176 ? -7.368 -10.818 2.496 1.00 94.62 176 LEU A C 1
ATOM 1345 O O . LEU A 1 176 ? -7.384 -11.493 1.467 1.00 94.62 176 LEU A O 1
ATOM 1349 N N . LYS A 1 177 ? -8.033 -11.215 3.587 1.00 93.75 177 LYS A N 1
ATOM 1350 C CA . LYS A 1 177 ? -8.666 -12.545 3.698 1.00 93.75 177 LYS A CA 1
ATOM 1351 C C . LYS A 1 177 ? -10.092 -12.617 3.167 1.00 93.75 177 LYS A C 1
ATOM 1353 O O . LYS A 1 177 ? -10.511 -13.685 2.705 1.00 93.75 177 LYS A O 1
ATOM 1358 N N . ASP A 1 178 ? -10.848 -11.533 3.255 1.00 91.31 178 ASP A N 1
ATOM 1359 C CA . ASP A 1 178 ? -12.275 -11.549 2.933 1.00 91.31 178 ASP A CA 1
ATOM 1360 C C . ASP A 1 178 ? -12.544 -10.854 1.601 1.00 91.31 178 ASP A C 1
ATOM 1362 O O . ASP A 1 178 ? -13.222 -11.433 0.748 1.00 91.31 178 ASP A O 1
ATOM 1366 N N . ASP A 1 179 ? -11.925 -9.692 1.362 1.00 90.38 179 ASP A N 1
ATOM 1367 C CA . ASP A 1 179 ? -12.110 -8.953 0.109 1.00 90.38 179 ASP A CA 1
ATOM 1368 C C . ASP A 1 179 ? -11.219 -9.510 -1.022 1.00 90.38 179 ASP A C 1
ATOM 1370 O O . ASP A 1 179 ? -11.665 -9.635 -2.170 1.00 90.38 179 ASP A O 1
ATOM 1374 N N . LEU A 1 180 ? -9.951 -9.842 -0.731 1.00 89.69 180 LEU A N 1
ATOM 1375 C CA . LEU A 1 180 ? -9.017 -10.421 -1.710 1.00 89.69 180 LEU A CA 1
ATOM 1376 C C . LEU A 1 180 ? -9.007 -11.956 -1.720 1.00 89.69 180 LEU A C 1
ATOM 1378 O O . LEU A 1 180 ? -8.607 -12.537 -2.726 1.00 89.69 180 LEU A O 1
ATOM 1382 N N . ARG A 1 181 ? -9.456 -12.603 -0.635 1.00 90.38 181 ARG A N 1
ATOM 1383 C CA . ARG A 1 181 ? -9.406 -14.068 -0.438 1.00 90.38 181 ARG A CA 1
ATOM 1384 C C . ARG A 1 181 ? -7.995 -14.665 -0.502 1.00 90.38 181 ARG A C 1
ATOM 1386 O O . ARG A 1 181 ? -7.824 -15.823 -0.870 1.00 90.38 181 ARG A O 1
ATOM 1393 N N . ILE A 1 182 ? -6.981 -13.899 -0.110 1.00 86.56 182 ILE A N 1
ATOM 1394 C CA . ILE A 1 182 ? -5.598 -14.379 -0.036 1.00 86.56 182 ILE A CA 1
ATOM 1395 C C . ILE A 1 182 ? -5.471 -15.405 1.098 1.00 86.56 182 ILE A C 1
ATOM 1397 O O . ILE A 1 182 ? -5.998 -15.211 2.195 1.00 86.56 182 ILE A O 1
ATOM 1401 N N . GLY A 1 183 ? -4.784 -16.517 0.819 1.00 73.75 183 GLY A N 1
ATOM 1402 C CA . GLY A 1 183 ? -4.553 -17.605 1.775 1.00 73.75 183 GLY A CA 1
ATOM 1403 C C . GLY A 1 183 ? -5.728 -18.572 1.972 1.00 73.75 183 GLY A C 1
ATOM 1404 O O . GLY A 1 183 ? -5.600 -19.510 2.755 1.00 73.75 183 GLY A O 1
ATOM 1405 N N . LYS A 1 184 ? -6.859 -18.382 1.276 1.00 60.53 184 LYS A N 1
ATOM 1406 C CA . LYS A 1 184 ? -7.925 -19.392 1.176 1.00 60.53 184 LYS A CA 1
ATOM 1407 C C . LYS A 1 184 ? -7.681 -20.221 -0.094 1.00 60.53 184 LYS A C 1
ATOM 1409 O O . LYS A 1 184 ? -7.840 -19.697 -1.194 1.00 60.53 184 LYS A O 1
ATOM 1414 N N . LEU A 1 185 ? -7.242 -21.471 0.085 1.00 44.28 185 LEU A N 1
ATOM 1415 C CA . LEU A 1 185 ? -7.296 -22.531 -0.935 1.00 44.28 185 LEU A CA 1
ATOM 1416 C C . LEU A 1 185 ? -8.709 -23.116 -0.992 1.00 44.28 185 LEU A C 1
ATOM 1418 O O . LEU A 1 185 ? -9.301 -23.292 0.099 1.00 44.28 185 LEU A O 1
#

Radius of gyration: 16.0 Å; chains: 1; bounding box: 38×42×43 Å

Sequence (185 aa):
MAEAASQNAPAFGSTQNALIPVSLAPPALVQPLRGFLADHPFDTNVFGMTRFPDQRAGTLDPVGRALAVTKEVCAELGLEFHLASDRAITDDLWSNVTAHMWACRYGVAFFEDRVDRGLNHNLLIEVGAMIMTGRRCALLKDGSLEKMPTDFVGMIYKSVNLEQEDTVAAGVRTWLKDDLRIGKL

Foldseek 3Di:
DPPVQQPQFDDPPPDRQGQAALCPADPVLNVLLVVVCVVAPQAQEEEEFADDFDVVCPPVGLVVLLLVLLQVLSVVLSHHYDYLVVDASDPDSVSSLSSSLSSHLEYEAEFAQDPPRDTDPRSVVSVVSSVNNRRYYAAEYAPRDPDDDPVCNPDDHQYAHSSDSVRSNVSSNCCVCPVVVRPPD

pLDDT: mean 87.69, std 15.65, range [31.69, 98.5]

Secondary structure (DSSP, 8-state):
--TTSSTTPPEETTEE-PPPPGGGS-GGGHHHHHHHHHHS-GGGEEEEESPPP-TTTGGG-HHHHHHHHHHHHHHHTT-EEE-TTT--SSSSHHHHHHHHHHH-SEEEEEE---STTS--HHHHHHHHHHHHTT-EEEEEEETT-SS--HHHHTS--EEE-TT-HHHHHHHHHHIIIIIS-TT--

=== Feature glossary ===
Annotated list of the representations used here:

Nearest PDB structures. The Foldseek neighbor list gives the closest experimentally determined structures in the PDB, ranked by structural alignment. TM-score near 1 means near-identical fold; near 0.3 means only rough topology match. This is how one finds what a novel AlphaFold prediction most resembles in the solved-structure universe.

Foldseek 3Di. Foldseek's 3Di representation compresses backbone geometry into a per-residue letter drawn from a learned twenty-state alphabet. It captures the tertiary interaction pattern around each residue — which residues are packed against it in space, regardless of where they are in sequence.

Radius of gyration, Cα contacts, bounding box. Radius of gyration (Rg) is the root-mean-square distance of Cα atoms from their centroid — a single number for overall size and compactness. A globular domain of N residues has Rg ≈ 2.2·N^0.38 Å; an extended or disordered chain has a much larger Rg. The Cα contact count is the number of residue pairs whose Cα atoms are within 8 Å and are more than four positions apart in sequence — a standard proxy for tertiary packing density. The bounding box is the smallest axis-aligned box enclosing all Cα atoms.

InterPro / GO / CATH / organism. The annotation block draws on four external resources. InterPro: which protein families and domains the sequence belongs to. GO: stand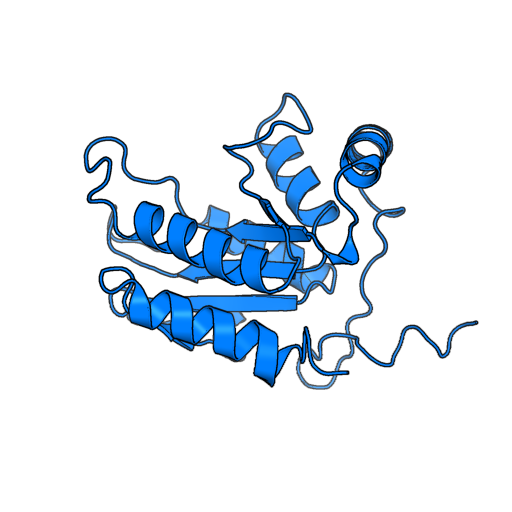ardized terms for what the protein does, what process it participates in, and where in the cell it acts. CATH: which structural fold it has in the CATH hierarchy. Organism: the species of origin.

mmCIF coordinates. The mmCIF block holds the 3D Cartesian coordinates of each backbone atom (N, Cα, C, O) in ångströms. mmCIF is the PDB's canonical archive format — a tagged-loop text representation of the atomic model.

pLDDT. pLDDT is the predicted lDDT-Cα score: AlphaFold's confidence that the local environment of each residue (all inter-atomic distances within 15 Å) is correctly placed. It is a per-residue number between 0 and 100, with higher meaning more reliable.

Backbone torsions (φ/ψ). φ (phi) and ψ (psi) are the two rotatable backbone dihedrals per residue: φ is the C(i-1)–N–Cα–C torsion, ψ is the N–Cα–C–N(i+1) torsion, both in degrees on (−180°, 180°]. α-helical residues cluster near (−60°, −45°); β-strand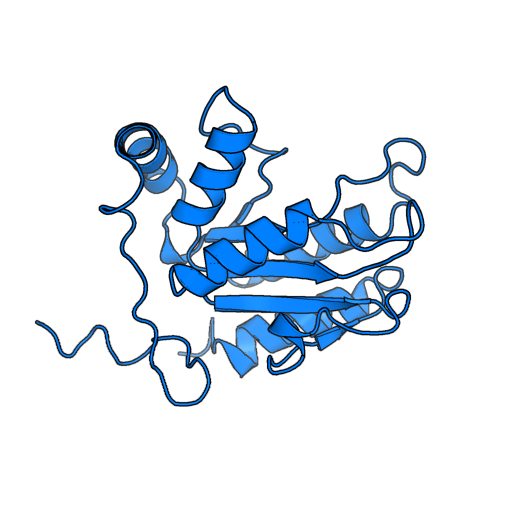 residues near (−120°, +130°). A Ramachandran plot is simply a scatter of (φ, ψ) for every residue.

B-factor. For experimental (PDB) structures, the B-factor (temperature factor) quantifies the positional spread of each atom in the crystal — a combination of thermal vibration and static disorder — in units of Å². High B-factors mark flexible loops or poorly resolved regions; low B-factors mark the rigid, well-ordered core.

Secondary structure (3-state, P-SEA). SS3 is a coarse helix/strand/coil call (letters a/b/c) made by the P-SEA algorithm from inter-Cα distances and dihedrals. It is less detailed than DSSP but needs only Cα positions.

Predicted aligned error. Predicted aligned error is AlphaFold's pairwise confidence. Unlike pLDDT (per-residue), PAE is per-residue-pair and captures whether two parts of the structure are correctly placed relative to each other. Units are ångströms of expected positional error.

Solvent-accessible surface area. Solvent-accessible surface area (SASA) is the area in Å² traced out by the centre of a 1.4 Å probe sphere (a water molecule) rolled over the protein's van der Waals surface (Shrake–Rupley / Lee–Richards construction). Buried residues have near-zero SASA; fully exposed residues can exceed 200 Å². The total SASA scales roughly with the number of surface residues.

Secondary structure (8-state, DSSP). The SS8 string is DSSP's per-residue secondary-structure call. α-helix (H) means an i→i+4 H-bond ladder; β-strand (E) means the residue participates in a β-sheet; 3₁₀ (G) and π (I) are tighter and wider helices; T/S are turns/bends; '-' is loop.

Rendered structure images. Structure images are PyMOL renders from six orthogonal camera directions. Cartoon representation draws helices as coils and strands as arrows; sticks shows the backbone as bonds; surface shows the solvent-excluded envelope. Rainbow coloring maps sequence position to hue (blue→red, N→C); chain coloring assigns a distinct color per polypeptide.

Sequence. The amino-acid sequence is the protein's primary structure: the linear order of residues from the N-terminus to the C-terminus, written in one-letter code. Everything else here — the 3D coordinates, the secondary structure, the domain annotations — is ultimately a consequence of this string.

Contact-map, Ramachandran, and PAE plots. Three diagnostic plots accompany the record. The Cα contact map visualizes the tertiary structure as a 2D adjacency matrix (8 Å cutoff, sequence-local contacts suppressed). The Ramachandran plot shows the distribution of backbone (φ, ψ) torsions, with points in the α and β basins reflecting secondary structure content. The PAE plot shows AlphaFold's inter-residue confidence as a color matrix.